Protein AF-A0A956M0F0-F1 (afdb_monomer)

Organism: Eiseniibacteriota bacterium (NCBI:txid2212470)

Secondary structure (DSSP, 8-state):
-BS-SSS-SHHHHHTSS-BTTSEEETTEEHHHHHHHHHHHHHHHHHHHHHHHHHHT-TTSS-TT---TT-----S--HHHHHHHHHHHHHHHHHH-TT--GGGGGGHHHHHHHHHH--STTHHHHHHHHHHHHHHHHHHHHHH-HHHHTSTTTT-S-EEEEEETTTTEEEEHHHHHHHHHHHHHHHHHHHHHHHHHHSTT-HHHHHHT---------

Mean predicted aligned error: 7.15 Å

Sequence (217 aa):
AHTSSNAHNIWWVVGGWQNSEVPMLGPLTATQISMVLFAVFYLALLGKIFLLWRGDRPGNATALSQVPGSVGSGGLREPQALAMVLLVAMTFFMVATHMHENHMFAALPLALPLVLVRGPLGRRGIVIYAAVSLAVLFNIVSHDPRLTLHAPFTWGGETGTDNLHLHRPMLVGERWAIRFSTVWNLAVLGGLLIWSFLPNGLLDRLGQVEDRPAAAQ

Foldseek 3Di:
DFQAPQLQAPSVVVPNGDRQCDDDDVNDGLQNVLVVQLVVLLVVLVVLQVVQLVCLPPVNPDPPPPPDPPPSPSHQDPLLVLLSVLLSQLSNQRRHRPDHLVSLVVNLVSLVVLDVQPDDCDVVSVVLNVLSVVLSVLSVCLPPPVNCVDPPQQPADFDPDADPVVRGGGGPSSSVSSVVSNVSSCCSSVVQSVQSPDDVRPRVRVVVRDPPPPPDD

Structure (mmCIF, N/CA/C/O backbone):
data_AF-A0A956M0F0-F1
#
_entry.id   AF-A0A956M0F0-F1
#
loop_
_atom_site.group_PDB
_atom_site.id
_atom_site.type_symbol
_atom_site.label_atom_id
_atom_site.label_alt_id
_atom_site.label_comp_id
_atom_site.label_asym_id
_atom_site.label_entity_id
_atom_site.label_seq_id
_atom_site.pdbx_PDB_ins_code
_atom_site.Cartn_x
_atom_site.Cartn_y
_atom_site.Cartn_z
_atom_site.occupancy
_atom_site.B_iso_or_equiv
_atom_site.auth_seq_id
_atom_site.auth_comp_id
_atom_site.auth_asym_id
_atom_site.auth_atom_id
_atom_site.pdbx_PDB_model_num
ATOM 1 N N . ALA A 1 1 ? -0.130 -11.978 -18.774 1.00 70.88 1 ALA A N 1
ATOM 2 C CA . ALA A 1 1 ? -0.279 -10.805 -17.881 1.00 70.88 1 ALA A CA 1
ATOM 3 C C . ALA A 1 1 ? 1.030 -10.583 -17.112 1.00 70.88 1 ALA A C 1
ATOM 5 O O . ALA A 1 1 ? 1.843 -11.497 -17.103 1.00 70.88 1 ALA A O 1
ATOM 6 N N . HIS A 1 2 ? 1.296 -9.406 -16.524 1.00 81.00 2 HIS A N 1
ATOM 7 C CA . HIS A 1 2 ? 2.575 -9.151 -15.829 1.00 81.00 2 HIS A CA 1
ATOM 8 C C . HIS A 1 2 ? 2.504 -9.422 -14.317 1.00 81.00 2 HIS A C 1
ATOM 10 O O . HIS A 1 2 ? 1.446 -9.276 -13.705 1.00 81.00 2 HIS A O 1
ATOM 16 N N . THR A 1 3 ? 3.641 -9.781 -13.716 1.00 79.75 3 THR A N 1
ATOM 17 C CA . THR A 1 3 ? 3.854 -9.979 -12.270 1.00 79.75 3 THR A CA 1
ATOM 18 C C . THR A 1 3 ? 3.548 -8.725 -11.456 1.00 79.75 3 THR A C 1
ATOM 20 O O . THR A 1 3 ? 3.083 -8.830 -10.329 1.00 79.75 3 THR A O 1
ATOM 23 N N . SER A 1 4 ? 3.765 -7.535 -12.016 1.00 83.44 4 SER A N 1
ATOM 24 C CA . SER A 1 4 ? 3.406 -6.262 -11.390 1.00 83.44 4 SER A CA 1
ATOM 25 C C . SER A 1 4 ? 2.776 -5.338 -12.419 1.00 83.44 4 SER A C 1
ATOM 27 O O . SER A 1 4 ? 3.486 -4.721 -13.192 1.00 83.44 4 SER A O 1
ATOM 29 N N . SER A 1 5 ? 1.452 -5.216 -12.471 1.00 79.12 5 SER A N 1
ATOM 30 C CA . SER A 1 5 ? 0.832 -4.357 -13.500 1.00 79.12 5 SER A CA 1
ATOM 31 C C . SER A 1 5 ? 1.069 -2.855 -13.270 1.00 79.12 5 SER A C 1
ATOM 33 O O . SER A 1 5 ? 0.963 -2.085 -14.214 1.00 79.12 5 SER A O 1
ATOM 35 N N . ASN A 1 6 ? 1.454 -2.451 -12.053 1.00 81.75 6 ASN A N 1
ATOM 36 C CA . ASN A 1 6 ? 1.690 -1.056 -11.670 1.00 81.75 6 ASN A CA 1
ATOM 37 C C . ASN A 1 6 ? 3.113 -0.769 -11.162 1.00 81.75 6 ASN A C 1
ATOM 39 O O . ASN A 1 6 ? 3.375 0.341 -10.729 1.00 81.75 6 ASN A O 1
ATOM 43 N N . ALA A 1 7 ? 4.025 -1.739 -11.121 1.00 85.38 7 ALA A N 1
ATOM 44 C CA . ALA A 1 7 ? 5.387 -1.555 -10.607 1.00 85.38 7 ALA A CA 1
ATOM 45 C C . ALA A 1 7 ? 5.515 -0.997 -9.159 1.00 85.38 7 ALA A C 1
ATOM 47 O O . ALA A 1 7 ? 6.612 -0.639 -8.746 1.00 85.38 7 ALA A O 1
ATOM 48 N N . HIS A 1 8 ? 4.440 -0.947 -8.361 1.00 89.94 8 HIS A N 1
ATOM 49 C CA . HIS A 1 8 ? 4.418 -0.356 -7.007 1.00 89.94 8 HIS A CA 1
ATOM 50 C C . HIS A 1 8 ? 4.061 -1.363 -5.908 1.00 89.94 8 HIS A C 1
ATOM 52 O O . HIS A 1 8 ? 3.618 -0.993 -4.821 1.00 89.94 8 HIS A O 1
ATOM 58 N N . ASN A 1 9 ? 4.260 -2.648 -6.184 1.00 92.12 9 ASN A N 1
ATOM 59 C CA . ASN A 1 9 ? 3.955 -3.754 -5.285 1.00 92.12 9 ASN A CA 1
ATOM 60 C C . ASN A 1 9 ? 5.194 -4.640 -5.060 1.00 92.12 9 ASN A C 1
ATOM 62 O O . ASN A 1 9 ? 6.262 -4.405 -5.634 1.00 92.12 9 ASN A O 1
ATOM 66 N N . ILE A 1 10 ? 5.070 -5.678 -4.229 1.00 92.56 10 ILE A N 1
ATOM 67 C CA . ILE A 1 10 ? 6.210 -6.548 -3.894 1.00 92.56 10 ILE A CA 1
ATOM 68 C C . ILE A 1 10 ? 6.845 -7.207 -5.130 1.00 92.56 10 ILE A C 1
ATOM 70 O O . ILE A 1 10 ? 8.057 -7.406 -5.178 1.00 92.56 10 ILE A O 1
ATOM 74 N N . TRP A 1 11 ? 6.054 -7.484 -6.167 1.00 91.56 11 TRP A N 1
ATOM 75 C CA . TRP A 1 11 ? 6.522 -8.157 -7.378 1.00 91.56 11 TRP A CA 1
ATOM 76 C C . TRP A 1 11 ? 7.480 -7.315 -8.199 1.00 91.56 11 TRP A C 1
ATOM 78 O O . TRP A 1 11 ? 8.374 -7.869 -8.835 1.00 91.56 11 TRP A O 1
ATOM 88 N N . TRP A 1 12 ? 7.359 -5.990 -8.138 1.00 89.50 12 TRP A N 1
ATOM 89 C CA . TRP A 1 12 ? 8.340 -5.112 -8.766 1.00 89.50 12 TRP A CA 1
ATOM 90 C C . TRP A 1 12 ? 9.731 -5.274 -8.149 1.00 89.50 12 TRP A C 1
ATOM 92 O O . TRP A 1 12 ? 10.732 -5.291 -8.863 1.00 89.50 12 TRP A O 1
ATOM 102 N N . VAL A 1 13 ? 9.791 -5.448 -6.825 1.00 87.06 13 VAL A N 1
ATOM 103 C CA . VAL A 1 13 ? 11.049 -5.653 -6.092 1.00 87.06 13 VAL A CA 1
ATOM 104 C C . VAL A 1 13 ? 11.653 -7.017 -6.413 1.00 87.06 13 VAL A C 1
ATOM 106 O O . VAL A 1 13 ? 12.868 -7.127 -6.552 1.00 87.06 13 VAL A O 1
ATOM 109 N N . VAL A 1 14 ? 10.811 -8.047 -6.526 1.00 86.88 14 VAL A N 1
ATOM 110 C CA . VAL A 1 14 ? 11.260 -9.438 -6.676 1.00 86.88 14 VAL A CA 1
ATOM 111 C C . VAL A 1 14 ? 11.612 -9.789 -8.123 1.00 86.88 14 VAL A C 1
ATOM 113 O O . VAL A 1 14 ? 12.630 -10.433 -8.355 1.00 86.88 14 VAL A O 1
ATOM 116 N N . GLY A 1 15 ? 10.789 -9.382 -9.092 1.00 77.38 15 GLY A N 1
ATOM 117 C CA . GLY A 1 15 ? 10.902 -9.850 -10.478 1.00 77.38 15 GLY A CA 1
ATOM 118 C C . GLY A 1 15 ? 10.625 -8.803 -11.557 1.00 77.38 15 GLY A C 1
ATOM 119 O O . GLY A 1 15 ? 10.767 -9.110 -12.736 1.00 77.38 15 GLY A O 1
ATOM 120 N N . GLY A 1 16 ? 10.256 -7.569 -11.203 1.00 83.75 16 GLY A N 1
ATOM 121 C CA . GLY A 1 16 ? 9.938 -6.527 -12.183 1.00 83.75 16 GLY A CA 1
ATOM 122 C C . GLY A 1 16 ? 8.684 -6.847 -13.012 1.00 83.75 16 GLY A C 1
ATOM 123 O O . GLY A 1 16 ? 7.712 -7.393 -12.486 1.00 83.75 16 GLY A O 1
ATOM 124 N N . TRP A 1 17 ? 8.703 -6.508 -14.307 1.00 81.12 17 TRP A N 1
ATOM 125 C CA . TRP A 1 17 ? 7.643 -6.813 -15.283 1.00 81.12 17 TRP A CA 1
ATOM 126 C C . TRP A 1 17 ? 7.884 -8.132 -16.022 1.00 81.12 17 TRP A C 1
ATOM 128 O O . TRP A 1 17 ? 8.086 -8.164 -17.234 1.00 81.12 17 TRP A O 1
ATOM 138 N N . GLN A 1 18 ? 7.826 -9.247 -15.305 1.00 84.81 18 GLN A N 1
ATOM 1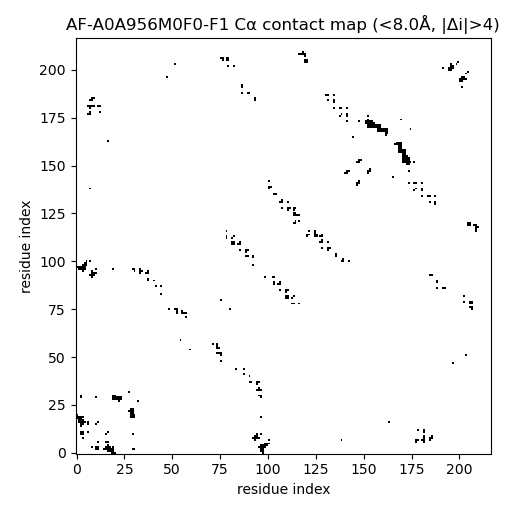39 C CA . GLN A 1 18 ? 7.841 -10.578 -15.917 1.00 84.81 18 GLN A CA 1
ATOM 140 C C . GLN A 1 18 ? 6.418 -11.065 -16.190 1.00 84.81 18 GLN A C 1
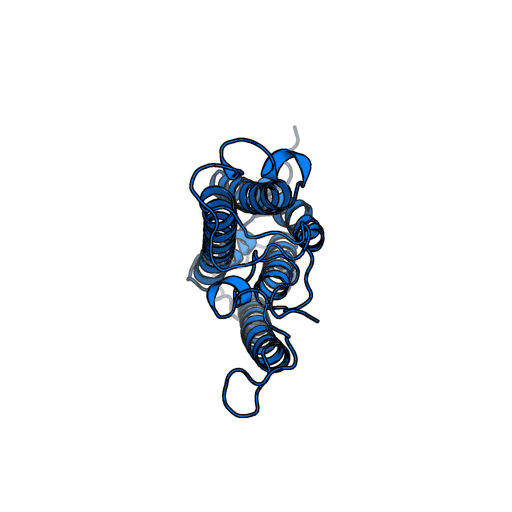ATOM 142 O O . GLN A 1 18 ? 5.456 -10.497 -15.679 1.00 84.81 18 GLN A O 1
ATOM 147 N N . ASN A 1 19 ? 6.256 -12.100 -17.014 1.00 84.19 19 ASN A N 1
ATOM 148 C CA . ASN A 1 19 ? 4.951 -12.736 -17.175 1.00 84.19 19 ASN A CA 1
ATOM 149 C C . ASN A 1 19 ? 4.572 -13.453 -15.863 1.00 84.19 19 ASN A C 1
ATOM 151 O O . ASN A 1 19 ? 5.347 -14.256 -15.350 1.00 84.19 19 ASN A O 1
ATOM 155 N N . SER A 1 20 ? 3.388 -13.160 -15.322 1.00 85.88 20 SER A N 1
ATOM 156 C CA . SER A 1 20 ? 2.895 -13.704 -14.048 1.00 85.88 20 SER A CA 1
ATOM 157 C C . SER A 1 20 ? 2.671 -15.214 -14.059 1.00 85.88 20 SER A C 1
ATOM 159 O O . SER A 1 20 ? 2.627 -15.822 -12.992 1.00 85.88 20 SER A O 1
ATOM 161 N N . GLU A 1 21 ? 2.521 -15.808 -15.243 1.00 86.25 21 GLU A N 1
ATOM 162 C CA . GLU A 1 21 ? 2.296 -17.244 -15.439 1.00 86.25 21 GLU A CA 1
ATOM 163 C C . GLU A 1 21 ? 3.598 -18.049 -15.491 1.00 86.25 21 GLU A C 1
ATOM 165 O O . GLU A 1 21 ? 3.570 -19.278 -15.453 1.00 86.25 21 GLU A O 1
ATOM 170 N N . VAL A 1 22 ? 4.749 -17.375 -15.564 1.00 88.38 22 VAL A N 1
ATOM 171 C CA . VAL A 1 22 ? 6.041 -18.058 -15.554 1.00 88.38 22 VAL A CA 1
ATOM 172 C C . VAL A 1 22 ? 6.320 -18.560 -14.133 1.00 88.38 22 VAL A C 1
ATOM 174 O O . VAL A 1 22 ? 6.163 -17.798 -13.170 1.00 88.38 22 VAL A O 1
ATOM 177 N N . PRO A 1 23 ? 6.724 -19.833 -13.968 1.00 90.81 23 PRO A N 1
ATOM 178 C CA . PRO A 1 23 ? 7.107 -20.350 -12.665 1.00 90.81 23 PRO A CA 1
ATOM 179 C C . PRO A 1 23 ? 8.271 -19.547 -12.077 1.00 90.81 23 PRO A C 1
ATOM 181 O O . PRO A 1 23 ? 9.292 -19.340 -12.730 1.00 90.81 23 PRO A O 1
ATOM 184 N N . MET A 1 24 ? 8.103 -19.093 -10.836 1.00 89.19 24 MET A N 1
ATOM 185 C CA . MET A 1 24 ? 9.071 -18.250 -10.132 1.00 89.19 24 MET A CA 1
ATOM 186 C C . MET A 1 24 ? 9.811 -19.030 -9.040 1.00 89.19 24 MET A C 1
ATOM 188 O O . MET A 1 24 ? 10.999 -18.808 -8.818 1.00 89.19 24 MET A O 1
ATOM 192 N N . LEU A 1 25 ? 9.120 -19.956 -8.364 1.00 89.44 25 LEU A N 1
ATOM 193 C CA . LEU A 1 25 ? 9.696 -20.820 -7.332 1.00 89.44 25 LEU A CA 1
ATOM 194 C C . LEU A 1 25 ? 9.238 -22.267 -7.539 1.00 89.44 25 LEU A C 1
ATOM 196 O O . LEU A 1 25 ? 8.133 -22.651 -7.153 1.00 89.44 25 LEU A O 1
ATOM 200 N N . GLY A 1 26 ? 10.093 -23.079 -8.163 1.00 91.31 26 GLY A N 1
ATOM 201 C CA . GLY A 1 26 ? 9.716 -24.432 -8.572 1.00 91.31 26 GLY A CA 1
A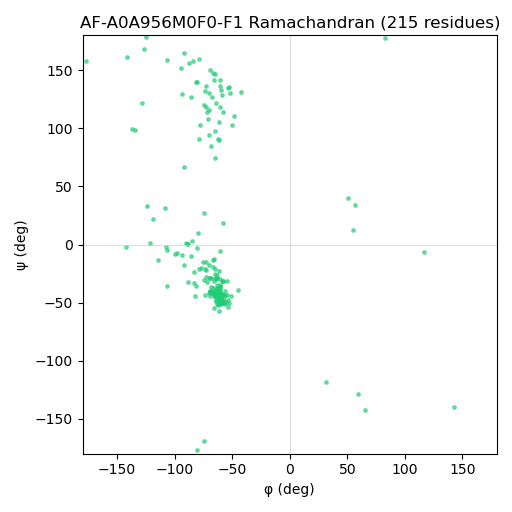TOM 202 C C . GLY A 1 26 ? 8.526 -24.385 -9.542 1.00 91.31 26 GLY A C 1
ATOM 203 O O . GLY A 1 26 ? 8.590 -23.625 -10.504 1.00 91.31 26 GLY A O 1
ATOM 204 N N . PRO A 1 27 ? 7.436 -25.142 -9.312 1.00 94.25 27 PRO A N 1
ATOM 205 C CA . PRO A 1 27 ? 6.240 -25.089 -10.156 1.00 94.25 27 PRO A CA 1
ATOM 206 C C . PRO A 1 27 ? 5.313 -23.902 -9.839 1.00 94.25 27 PRO A C 1
ATOM 208 O O . PRO A 1 27 ? 4.282 -23.754 -10.490 1.00 94.25 27 PRO A O 1
ATOM 211 N N . LEU A 1 28 ? 5.624 -23.088 -8.821 1.00 94.50 28 LEU A N 1
ATOM 212 C CA . LEU A 1 28 ? 4.739 -22.020 -8.366 1.00 94.50 28 LEU A CA 1
ATOM 213 C C . LEU A 1 28 ? 4.946 -20.737 -9.169 1.00 94.50 28 LEU A C 1
ATOM 215 O O . LEU A 1 28 ? 6.053 -20.200 -9.251 1.00 94.50 28 LEU A O 1
ATOM 219 N N . THR A 1 29 ? 3.848 -20.223 -9.709 1.00 94.31 29 THR A N 1
ATOM 220 C CA . THR A 1 29 ? 3.758 -18.922 -10.386 1.00 94.31 29 THR A CA 1
ATOM 221 C C . THR A 1 29 ? 3.671 -17.773 -9.380 1.00 94.31 29 THR A C 1
ATOM 223 O O . THR A 1 29 ? 3.260 -17.968 -8.231 1.00 94.31 29 THR A O 1
ATOM 226 N N . ALA A 1 30 ? 3.995 -16.549 -9.808 1.00 91.69 30 ALA A N 1
ATOM 227 C CA . ALA A 1 30 ? 3.860 -15.363 -8.958 1.00 91.69 30 ALA A CA 1
ATOM 228 C C . ALA A 1 30 ? 2.423 -15.195 -8.439 1.00 91.69 30 ALA A C 1
ATOM 230 O O . ALA A 1 30 ? 2.222 -14.929 -7.259 1.00 91.69 30 ALA A O 1
ATOM 231 N N . THR A 1 31 ? 1.419 -15.454 -9.281 1.00 92.00 31 THR A N 1
ATOM 232 C CA . THR A 1 31 ? 0.002 -15.378 -8.903 1.00 92.00 31 THR A CA 1
ATOM 233 C C . THR A 1 31 ? -0.371 -16.387 -7.810 1.00 92.00 31 THR A C 1
ATOM 235 O O . THR A 1 31 ? -1.110 -16.052 -6.885 1.00 92.00 31 THR A O 1
ATOM 238 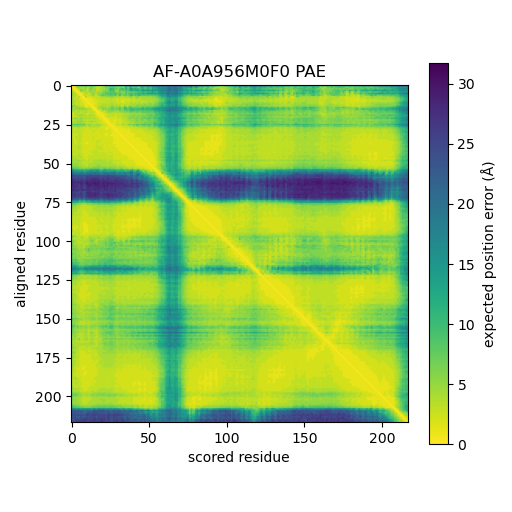N N . GLN A 1 32 ? 0.152 -17.616 -7.859 1.00 94.88 32 GLN A N 1
ATOM 239 C CA . GLN A 1 32 ? -0.064 -18.602 -6.789 1.00 94.88 32 GLN A CA 1
ATOM 240 C C . GLN A 1 32 ? 0.604 -18.164 -5.483 1.00 94.88 32 GLN A C 1
ATOM 242 O O . GLN A 1 32 ? -0.011 -18.249 -4.419 1.00 94.88 32 GLN A O 1
ATOM 247 N N . ILE A 1 33 ? 1.828 -17.635 -5.558 1.00 95.00 33 ILE A N 1
ATOM 248 C CA . ILE A 1 33 ? 2.532 -17.115 -4.381 1.00 95.00 33 ILE A CA 1
ATOM 249 C C . ILE A 1 33 ? 1.768 -15.912 -3.797 1.00 95.00 33 ILE A C 1
ATOM 251 O O . ILE A 1 33 ? 1.578 -15.854 -2.583 1.00 95.00 33 ILE A O 1
ATOM 255 N N . SER A 1 34 ? 1.244 -15.003 -4.629 1.00 94.44 34 SER A N 1
ATOM 256 C CA . SER A 1 34 ? 0.357 -13.905 -4.212 1.00 94.44 34 SER A CA 1
ATOM 257 C C . SER A 1 34 ? -0.842 -14.389 -3.421 1.00 94.44 34 SER A C 1
ATOM 259 O O . SER A 1 34 ? -1.144 -13.823 -2.374 1.00 94.44 34 SER A O 1
ATOM 261 N N . MET A 1 35 ? -1.532 -15.422 -3.916 1.00 95.44 35 MET A N 1
ATOM 262 C CA . MET A 1 35 ? -2.713 -15.973 -3.254 1.00 95.44 35 MET A CA 1
ATOM 263 C C . MET A 1 35 ? -2.366 -16.524 -1.871 1.00 95.44 35 MET A C 1
ATOM 265 O O . MET A 1 35 ? -3.073 -16.237 -0.908 1.00 95.44 35 MET A O 1
ATOM 269 N N . VAL A 1 36 ? -1.255 -17.259 -1.755 1.00 96.75 36 VAL A N 1
ATOM 270 C CA . VAL A 1 36 ? -0.783 -17.789 -0.468 1.00 96.75 36 VAL A CA 1
ATOM 271 C C . VAL A 1 36 ? -0.402 -16.653 0.483 1.00 96.75 36 VAL A C 1
ATOM 273 O O . VAL A 1 36 ? -0.859 -16.641 1.624 1.00 96.75 36 VAL A O 1
ATOM 276 N N . LEU A 1 37 ? 0.382 -15.671 0.024 1.00 96.25 37 LEU A N 1
ATOM 277 C CA . LEU A 1 37 ? 0.771 -14.516 0.839 1.00 96.25 37 LEU A CA 1
ATOM 278 C C . LEU A 1 37 ? -0.455 -13.737 1.321 1.00 96.25 37 LEU A C 1
ATOM 280 O O . LEU A 1 37 ? -0.571 -13.446 2.511 1.00 96.25 37 LEU A O 1
ATOM 284 N N . PHE A 1 38 ? -1.391 -13.441 0.419 1.00 97.25 38 PHE A N 1
ATOM 285 C CA . PHE A 1 38 ? -2.628 -12.756 0.769 1.00 97.25 38 PHE A CA 1
ATOM 286 C C . PHE A 1 38 ? -3.440 -13.553 1.790 1.00 97.25 38 PHE A C 1
ATOM 288 O O . PHE A 1 38 ? -3.861 -12.982 2.792 1.00 97.25 38 PHE A O 1
ATOM 295 N N . ALA A 1 39 ? -3.608 -14.863 1.587 1.00 97.75 39 ALA A N 1
ATOM 296 C CA . ALA A 1 39 ? -4.327 -15.726 2.518 1.00 97.75 39 ALA A CA 1
ATOM 297 C C . ALA A 1 39 ? -3.699 -15.703 3.919 1.00 97.75 39 ALA A C 1
ATOM 299 O O . ALA A 1 39 ? -4.422 -15.580 4.904 1.00 97.75 39 ALA A O 1
ATOM 300 N N . VAL A 1 40 ? -2.366 -15.745 4.023 1.00 97.94 40 VAL A N 1
ATOM 301 C CA . VAL A 1 40 ? -1.656 -15.660 5.310 1.00 97.94 40 VAL A CA 1
ATOM 302 C C . VAL A 1 40 ? -1.943 -14.334 6.020 1.00 97.94 40 VAL A C 1
ATOM 304 O O . VAL A 1 40 ? -2.356 -14.344 7.182 1.00 97.94 40 VAL A O 1
ATOM 307 N N . PHE A 1 41 ? -1.779 -13.195 5.340 1.00 97.56 41 PHE A N 1
ATOM 308 C CA . PHE A 1 41 ? -2.065 -11.884 5.937 1.00 97.56 41 PHE A CA 1
ATOM 309 C C . PHE A 1 41 ? -3.544 -11.725 6.300 1.00 97.56 41 PHE A C 1
ATOM 311 O O . PHE A 1 41 ? -3.868 -11.241 7.384 1.00 97.56 41 PHE A O 1
ATOM 318 N N . TYR A 1 42 ? -4.442 -12.164 5.420 1.00 97.12 42 TYR A N 1
ATOM 319 C CA . TYR A 1 42 ? -5.881 -12.090 5.630 1.00 97.12 42 TYR A CA 1
ATOM 320 C C . TYR A 1 42 ? -6.315 -12.915 6.848 1.00 97.12 42 TYR A C 1
ATOM 322 O O . TYR A 1 42 ? -7.004 -12.399 7.728 1.00 97.12 42 TYR A O 1
ATOM 330 N N . LEU A 1 43 ? -5.845 -14.162 6.963 1.00 97.81 43 LEU A N 1
ATOM 331 C CA . LEU A 1 43 ? -6.112 -15.019 8.121 1.00 97.81 43 LEU A CA 1
ATOM 332 C C . LEU A 1 43 ? -5.516 -14.449 9.412 1.00 97.81 43 LEU A C 1
ATOM 334 O O . LEU A 1 43 ? -6.161 -14.521 10.457 1.00 97.81 43 LEU A O 1
ATOM 338 N N . ALA A 1 44 ? -4.328 -13.841 9.361 1.00 97.25 44 ALA A N 1
ATOM 339 C CA . ALA A 1 44 ? -3.738 -13.179 10.522 1.00 97.25 44 ALA A CA 1
ATOM 340 C C . ALA A 1 44 ? -4.596 -11.994 11.000 1.00 97.25 44 ALA A C 1
ATOM 342 O O . ALA A 1 44 ? -4.844 -11.852 12.201 1.00 97.25 44 ALA A O 1
ATOM 343 N N . LEU A 1 45 ? -5.089 -11.164 10.072 1.00 96.19 45 LEU A N 1
ATOM 344 C CA . LEU A 1 45 ? -5.988 -10.049 10.384 1.00 96.19 45 LEU A CA 1
ATOM 345 C C . LEU A 1 45 ? -7.319 -10.552 10.962 1.00 96.19 45 LEU A C 1
ATOM 347 O O . LEU A 1 45 ? -7.759 -10.047 11.996 1.00 96.19 45 LEU A O 1
ATOM 351 N N . LEU A 1 46 ? -7.917 -11.593 10.373 1.00 95.06 46 LEU A N 1
ATOM 352 C CA . LEU A 1 46 ? -9.112 -12.245 10.922 1.00 95.06 46 LEU A CA 1
ATOM 353 C C . LEU A 1 46 ? -8.868 -12.806 12.330 1.00 95.06 46 LEU A C 1
ATOM 355 O O . LEU A 1 46 ? -9.694 -12.618 13.222 1.00 95.06 46 LEU A O 1
ATOM 359 N N . GLY A 1 47 ? -7.718 -13.442 12.558 1.00 94.88 47 GLY A N 1
ATOM 360 C CA . GLY A 1 47 ? -7.316 -13.937 13.872 1.00 94.88 47 GLY A CA 1
ATOM 361 C C . GLY A 1 47 ? -7.210 -12.814 14.906 1.00 94.88 47 GLY A C 1
ATOM 362 O O . GLY A 1 47 ? -7.746 -12.940 16.007 1.00 94.88 47 GLY A O 1
ATOM 363 N N . LYS A 1 48 ? -6.593 -11.678 14.551 1.00 93.56 48 LYS A N 1
ATOM 364 C CA . LYS A 1 48 ? -6.510 -10.503 15.436 1.00 93.56 48 LYS A CA 1
ATOM 365 C C . LYS A 1 48 ? -7.895 -9.939 15.763 1.00 93.56 48 LYS A C 1
ATOM 367 O O . LYS A 1 48 ? -8.146 -9.640 16.927 1.00 93.56 48 LYS A O 1
ATOM 372 N N . ILE A 1 49 ? -8.801 -9.850 14.786 1.00 90.56 49 ILE A N 1
ATOM 373 C CA . ILE A 1 49 ? -10.206 -9.459 15.017 1.00 90.56 49 ILE A CA 1
ATOM 374 C C . ILE A 1 49 ? -10.870 -10.405 16.005 1.00 90.56 49 ILE A C 1
ATOM 376 O O . ILE A 1 49 ? -11.491 -9.961 16.967 1.00 90.56 49 ILE A O 1
ATOM 380 N N . PHE A 1 50 ? -10.731 -11.708 15.776 1.00 90.44 50 PHE A N 1
ATOM 381 C CA . PHE A 1 50 ? -11.343 -12.719 16.621 1.00 90.44 50 PHE A CA 1
ATOM 382 C C . PHE A 1 50 ? -10.849 -12.622 18.071 1.00 90.44 50 PHE A C 1
ATOM 384 O O . PHE A 1 50 ? -11.646 -12.738 19.004 1.00 90.44 50 PHE A O 1
ATOM 391 N N . LEU A 1 51 ? -9.554 -12.355 18.272 1.00 89.81 51 LEU A N 1
ATOM 392 C CA . LEU A 1 51 ? -8.977 -12.133 19.598 1.00 89.81 51 LEU A CA 1
ATOM 393 C C . LEU A 1 51 ? -9.529 -10.870 20.271 1.00 89.81 51 LEU A C 1
ATOM 395 O O . LEU A 1 51 ? -9.888 -10.936 21.446 1.00 89.81 51 LEU A O 1
ATOM 399 N N . LEU A 1 52 ? -9.641 -9.756 19.540 1.00 87.31 52 LEU A N 1
ATOM 400 C CA . LEU A 1 52 ? -10.234 -8.514 20.054 1.00 87.31 52 LEU A CA 1
ATOM 401 C C . LEU A 1 52 ? -11.696 -8.725 20.459 1.00 87.31 52 LEU A C 1
ATOM 403 O O . LEU A 1 52 ? -12.083 -8.423 21.584 1.00 87.31 52 LEU A O 1
ATOM 407 N N . TRP A 1 53 ? -12.475 -9.354 19.582 1.00 84.19 53 TRP A N 1
ATOM 408 C CA . TRP A 1 53 ? -13.876 -9.672 19.834 1.00 84.19 53 TRP A CA 1
ATOM 409 C C . TRP A 1 53 ? -14.072 -10.598 21.044 1.00 84.19 53 TRP A C 1
ATOM 411 O O . TRP A 1 53 ? -15.017 -10.436 21.815 1.00 84.19 53 TRP A O 1
ATOM 421 N N . ARG A 1 54 ? -13.180 -11.576 21.245 1.00 84.00 54 ARG A N 1
ATOM 422 C CA . ARG A 1 54 ? -13.233 -12.467 22.413 1.00 84.00 54 ARG A CA 1
ATOM 423 C C . ARG A 1 54 ? -12.826 -11.753 23.708 1.00 84.00 54 ARG A C 1
ATOM 425 O O . ARG A 1 54 ? -13.339 -12.119 24.767 1.00 84.00 54 ARG A O 1
ATOM 432 N N . GLY A 1 55 ? -11.913 -10.784 23.626 1.00 76.31 55 GLY A N 1
ATOM 433 C CA . GLY A 1 55 ? -11.459 -9.966 24.754 1.00 76.31 55 GLY A CA 1
ATOM 434 C C . GLY A 1 55 ? -12.560 -9.074 25.327 1.00 76.31 55 GLY A C 1
ATOM 435 O O . GLY A 1 55 ? -12.699 -9.006 26.543 1.00 76.31 55 GLY A O 1
ATOM 436 N N . ASP A 1 56 ? -13.404 -8.506 24.464 1.00 68.00 56 ASP A N 1
ATOM 437 C CA . ASP A 1 56 ? -14.519 -7.619 24.840 1.00 68.00 56 ASP A CA 1
ATOM 438 C C . ASP A 1 56 ? -15.776 -8.355 25.347 1.00 68.00 56 ASP A C 1
ATOM 440 O O . ASP A 1 56 ? -16.838 -7.755 25.531 1.00 68.00 56 ASP A O 1
ATOM 444 N N . ARG A 1 57 ? -15.705 -9.671 25.601 1.00 59.78 57 ARG A N 1
ATOM 445 C CA . ARG A 1 57 ? -16.856 -10.401 26.145 1.00 59.78 57 ARG A CA 1
ATOM 446 C C . ARG A 1 57 ? -17.117 -10.001 27.606 1.00 59.78 57 ARG A C 1
ATOM 448 O O . ARG A 1 57 ? -16.214 -10.150 28.432 1.00 59.78 57 ARG A O 1
ATOM 455 N N . PRO A 1 58 ? -18.366 -9.651 27.972 1.00 54.31 58 PRO A N 1
ATOM 456 C CA . PRO A 1 58 ? -18.730 -9.189 29.318 1.00 54.31 58 PRO A CA 1
ATOM 457 C C . PRO A 1 58 ? -18.475 -10.187 30.468 1.00 54.31 58 PRO A C 1
ATOM 459 O O . PRO A 1 58 ? -18.629 -9.819 31.626 1.00 54.31 58 PRO A O 1
ATOM 462 N N . GLY A 1 59 ? -18.055 -11.428 30.184 1.00 53.97 59 GLY A N 1
ATOM 463 C CA . GLY A 1 59 ? -17.667 -12.428 31.190 1.00 53.97 59 GLY A CA 1
ATOM 464 C C . GLY A 1 59 ? -16.170 -12.484 31.542 1.00 53.97 59 GLY A C 1
ATOM 465 O O . GLY A 1 59 ? -15.816 -13.181 32.486 1.00 53.97 59 GLY A O 1
ATOM 466 N N . ASN A 1 60 ? -15.295 -11.782 30.808 1.00 51.88 60 ASN A N 1
ATOM 467 C CA . ASN A 1 60 ? -13.846 -11.730 31.082 1.00 51.88 60 ASN A CA 1
ATOM 468 C C . ASN A 1 60 ? -13.415 -10.461 31.836 1.00 51.88 60 ASN A C 1
ATOM 470 O O . ASN A 1 60 ? -12.266 -10.359 32.264 1.00 51.88 60 ASN A O 1
ATOM 474 N N . ALA A 1 61 ? -14.326 -9.501 32.013 1.00 50.56 61 ALA A N 1
ATOM 475 C CA . ALA A 1 61 ? -14.114 -8.385 32.916 1.00 50.56 61 ALA A CA 1
ATOM 476 C C . ALA A 1 61 ? -14.179 -8.919 34.351 1.00 50.56 61 ALA A C 1
ATOM 478 O O . ALA A 1 61 ? -15.244 -9.280 34.852 1.00 50.56 61 ALA A O 1
ATOM 479 N N . THR A 1 62 ? -13.029 -8.986 35.020 1.00 47.50 62 THR A N 1
ATOM 480 C CA . THR A 1 62 ? -12.964 -9.061 36.484 1.00 47.50 62 THR A CA 1
ATOM 481 C C . THR A 1 62 ? -13.987 -8.094 37.078 1.00 47.50 62 THR A C 1
ATOM 483 O O . THR A 1 62 ? -14.040 -6.940 36.655 1.00 47.50 62 THR A O 1
ATOM 486 N N . ALA A 1 63 ? -14.786 -8.569 38.036 1.00 47.81 63 ALA A N 1
ATOM 487 C CA . ALA A 1 63 ? -16.010 -7.976 38.594 1.00 47.81 63 ALA A CA 1
ATOM 488 C C . ALA A 1 63 ? -15.905 -6.561 39.228 1.00 47.81 63 ALA A C 1
ATOM 490 O O . ALA A 1 63 ? -16.778 -6.160 39.990 1.00 47.81 63 ALA A O 1
ATOM 491 N N . LEU A 1 64 ? -14.859 -5.790 38.930 1.00 47.81 64 LEU A N 1
ATOM 492 C CA . LEU A 1 64 ? -14.544 -4.480 39.505 1.00 47.81 64 LEU A CA 1
ATOM 493 C C . LEU A 1 64 ? -14.772 -3.287 38.557 1.00 47.81 64 LEU A C 1
ATOM 495 O O . LEU A 1 64 ? -14.589 -2.154 38.986 1.00 47.81 64 LEU A O 1
ATOM 499 N N . SER A 1 65 ? -15.189 -3.497 37.301 1.00 46.47 65 SER A N 1
ATOM 500 C CA . SER A 1 65 ? -15.412 -2.405 36.332 1.00 46.47 65 SER A CA 1
ATOM 501 C C . SER A 1 65 ? -16.820 -2.373 35.721 1.00 46.47 65 SER A C 1
ATOM 503 O O . SER A 1 65 ? -16.982 -2.009 34.555 1.00 46.47 65 SER A O 1
ATOM 505 N N . GLN A 1 66 ? -17.854 -2.763 36.472 1.00 45.44 66 GLN A N 1
ATOM 506 C CA . GLN A 1 66 ? -19.232 -2.520 36.041 1.00 45.44 66 GLN A CA 1
ATOM 507 C C . GLN A 1 66 ? -19.605 -1.063 36.327 1.00 45.44 66 GLN A C 1
ATOM 509 O O . GLN A 1 66 ? -20.090 -0.731 37.404 1.00 45.44 66 GLN A O 1
ATOM 514 N N . VAL A 1 67 ? -19.373 -0.190 35.347 1.00 53.09 67 VAL A N 1
ATOM 515 C CA . VAL A 1 67 ? -20.083 1.090 35.272 1.00 53.09 67 VAL A CA 1
ATOM 516 C C . VAL A 1 67 ? -21.518 0.775 34.830 1.00 53.09 67 VAL A C 1
ATOM 518 O O . VAL A 1 67 ? -21.699 0.222 33.741 1.00 53.09 67 VAL A O 1
ATOM 521 N N . PRO A 1 68 ? -22.547 1.075 35.640 1.00 37.97 68 PRO A N 1
ATOM 522 C CA . PRO A 1 68 ? -23.933 0.838 35.253 1.00 37.97 68 PRO A CA 1
ATOM 523 C C . PRO A 1 68 ? -24.289 1.707 34.040 1.00 37.97 68 PRO A C 1
ATOM 525 O O . PRO A 1 68 ? -24.173 2.928 34.102 1.00 37.97 68 PRO A O 1
ATOM 528 N N . GLY A 1 69 ? -24.719 1.080 32.940 1.00 45.97 69 GLY A N 1
ATOM 529 C CA . GLY A 1 69 ? -25.230 1.774 31.750 1.00 45.97 69 GLY A CA 1
ATOM 530 C C . GLY A 1 69 ? -24.431 1.586 30.459 1.00 45.97 69 GLY A C 1
ATOM 531 O O . GLY A 1 69 ? -24.921 1.992 29.407 1.00 45.97 69 GLY A O 1
ATOM 532 N N . SER A 1 70 ? -23.258 0.937 30.476 1.00 46.47 70 SER A N 1
ATOM 533 C CA . SER A 1 70 ? -22.609 0.548 29.218 1.00 46.47 70 SER A CA 1
ATOM 534 C C . SER A 1 70 ? -23.295 -0.698 28.655 1.00 46.47 70 SER A C 1
ATOM 536 O O . SER A 1 70 ? -23.120 -1.825 29.120 1.00 46.47 70 SER A O 1
ATOM 538 N N . VAL A 1 71 ? -24.140 -0.496 27.646 1.00 47.72 71 VAL A N 1
ATOM 539 C CA . VAL A 1 71 ? -24.600 -1.592 26.795 1.00 47.72 71 VAL A CA 1
ATOM 540 C C . VAL A 1 71 ? -23.355 -2.095 26.076 1.00 4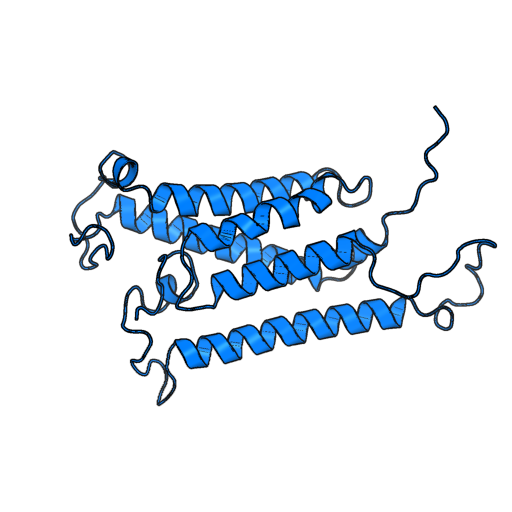7.72 71 VAL A C 1
ATOM 542 O O . VAL A 1 71 ? -22.886 -1.470 25.130 1.00 47.72 71 VAL A O 1
ATOM 545 N N . GLY A 1 72 ? -22.758 -3.169 26.594 1.00 48.62 72 GLY A N 1
ATOM 546 C CA . GLY A 1 72 ? -21.592 -3.803 25.997 1.00 48.62 72 GLY A CA 1
ATOM 547 C C . GLY A 1 72 ? -21.958 -4.333 24.618 1.00 48.62 72 GLY A C 1
ATOM 548 O O . GLY A 1 72 ? -22.430 -5.462 24.488 1.00 48.62 72 GLY A O 1
ATOM 549 N N . SER A 1 73 ? -21.767 -3.514 23.587 1.00 52.09 73 SER A N 1
ATOM 550 C CA . SER A 1 73 ? -21.805 -3.944 22.198 1.00 52.09 73 SER A CA 1
ATOM 551 C C . SER A 1 73 ? -20.588 -4.837 21.971 1.00 52.09 73 SER A C 1
ATOM 553 O O . SER A 1 73 ? -19.518 -4.387 21.583 1.00 52.09 73 SER A O 1
ATOM 555 N N . GLY A 1 74 ? -20.731 -6.125 22.295 1.00 56.75 74 GLY A N 1
ATOM 556 C CA . GLY A 1 74 ? -19.712 -7.140 22.046 1.00 56.75 74 GLY A CA 1
ATOM 557 C C . GLY A 1 74 ? -19.446 -7.247 20.546 1.00 56.75 74 GLY A C 1
ATOM 558 O O . GLY A 1 74 ? -20.111 -8.006 19.842 1.00 56.75 74 GLY A O 1
ATOM 559 N N . GLY A 1 75 ? -18.503 -6.458 20.045 1.00 71.94 75 GLY A N 1
ATOM 560 C CA . GLY A 1 75 ? -18.280 -6.251 18.622 1.00 71.94 75 GLY A CA 1
ATOM 561 C C . GLY A 1 75 ? -17.077 -5.351 18.362 1.00 71.94 75 GLY A C 1
ATOM 562 O O . GLY A 1 75 ? -16.662 -4.577 19.218 1.00 71.94 75 GLY A O 1
ATOM 563 N N . LEU A 1 76 ? -16.513 -5.460 17.158 1.00 81.88 76 LEU A N 1
ATOM 564 C CA . LEU A 1 76 ? -15.537 -4.490 16.663 1.00 81.88 76 LEU A CA 1
ATOM 565 C C . LEU A 1 76 ? -16.174 -3.102 16.623 1.00 81.88 76 LEU A C 1
ATOM 567 O O . LEU A 1 76 ? -17.254 -2.934 16.054 1.00 81.88 76 LEU A O 1
ATOM 571 N N . ARG A 1 77 ? -15.469 -2.098 17.139 1.00 84.00 77 ARG A N 1
ATOM 572 C CA . ARG A 1 77 ? -15.876 -0.703 16.949 1.00 84.00 77 ARG A CA 1
ATOM 573 C C . ARG A 1 77 ? -15.698 -0.296 15.488 1.00 84.00 77 ARG A C 1
ATOM 575 O O . ARG A 1 77 ? -14.780 -0.774 14.817 1.00 84.00 77 ARG A O 1
ATOM 582 N N . GLU A 1 78 ? -16.518 0.636 15.006 1.00 85.94 78 GLU A N 1
ATOM 583 C CA . GLU A 1 78 ? -16.471 1.104 13.610 1.00 85.94 78 GLU A CA 1
ATOM 584 C C . GLU A 1 78 ? -15.060 1.529 13.159 1.00 85.94 78 GLU A C 1
ATOM 586 O O . GLU A 1 78 ? -14.617 1.077 12.099 1.00 85.94 78 GLU A O 1
ATOM 591 N N . PRO A 1 79 ? -14.278 2.293 13.955 1.00 86.00 79 PRO A N 1
ATOM 592 C CA . PRO A 1 79 ? -12.935 2.693 13.544 1.00 86.00 79 PRO A CA 1
ATOM 593 C C . PRO A 1 79 ? -11.965 1.511 13.420 1.00 86.00 79 PRO A C 1
ATOM 595 O O . PRO A 1 79 ? -11.076 1.531 12.569 1.00 86.00 79 PRO A O 1
ATOM 598 N N . GLN A 1 80 ? -12.140 0.463 14.236 1.00 88.44 80 GLN A N 1
ATOM 599 C CA . GLN A 1 80 ? -11.358 -0.770 14.125 1.00 88.44 80 GLN A CA 1
ATOM 600 C C . GLN A 1 80 ? -11.725 -1.527 12.847 1.00 88.44 80 GLN A C 1
ATOM 602 O O . GLN A 1 80 ? -10.832 -1.971 12.131 1.00 88.44 80 GLN A O 1
ATOM 607 N N . ALA A 1 81 ? -13.019 -1.644 12.534 1.00 89.12 81 ALA A N 1
ATOM 608 C CA . ALA A 1 81 ? -13.477 -2.296 11.310 1.00 89.12 81 ALA A CA 1
ATOM 609 C C . ALA A 1 81 ? -12.932 -1.585 10.060 1.00 89.12 81 ALA A C 1
ATOM 611 O O . ALA A 1 81 ? -12.373 -2.232 9.177 1.00 89.12 81 ALA A O 1
ATOM 612 N N . LEU A 1 82 ? -13.001 -0.253 10.025 1.00 89.88 82 LEU A N 1
ATOM 613 C CA . LEU A 1 82 ? -12.476 0.561 8.924 1.00 89.88 82 LEU A CA 1
ATOM 614 C C . LEU A 1 82 ? -10.955 0.426 8.774 1.00 89.88 82 LEU A C 1
ATOM 616 O O . LEU A 1 82 ? -10.466 0.228 7.661 1.00 89.88 82 LEU A O 1
ATOM 620 N N . ALA A 1 83 ? -10.209 0.437 9.884 1.00 91.00 83 ALA A N 1
ATOM 621 C CA . ALA A 1 83 ? -8.771 0.170 9.869 1.00 91.00 83 ALA A CA 1
ATOM 622 C C . ALA A 1 83 ? -8.446 -1.230 9.325 1.00 91.00 83 ALA A C 1
ATOM 624 O O . ALA A 1 83 ? -7.469 -1.399 8.599 1.00 91.00 83 ALA A O 1
ATOM 625 N N . MET A 1 84 ? -9.272 -2.233 9.629 1.00 92.19 84 MET A N 1
ATOM 626 C CA . MET A 1 84 ? -9.083 -3.584 9.099 1.00 92.19 84 MET A CA 1
ATOM 627 C C . MET A 1 84 ? -9.368 -3.669 7.605 1.00 92.19 84 MET A C 1
ATOM 629 O O . MET A 1 84 ? -8.588 -4.283 6.880 1.00 92.19 84 MET A O 1
ATOM 633 N N . VAL A 1 85 ? -10.424 -3.015 7.121 1.00 93.00 85 VAL A N 1
ATOM 634 C CA . VAL A 1 85 ? -10.700 -2.937 5.680 1.00 93.00 85 VAL A CA 1
ATOM 635 C C . VAL A 1 85 ? -9.554 -2.226 4.955 1.00 93.00 85 VAL A C 1
ATOM 637 O O . VAL A 1 85 ? -9.104 -2.715 3.920 1.00 93.00 85 VAL A O 1
ATOM 640 N N . LEU A 1 86 ? -9.018 -1.138 5.525 1.00 93.62 86 LEU A N 1
ATOM 641 C CA . LEU A 1 86 ? -7.825 -0.460 5.011 1.00 93.62 86 LEU A CA 1
ATOM 642 C C . LEU A 1 86 ? -6.630 -1.418 4.910 1.00 93.62 86 LEU A C 1
ATOM 644 O O . LEU A 1 86 ? -6.009 -1.507 3.852 1.00 93.62 86 LEU A O 1
ATOM 648 N N . LEU A 1 87 ? -6.319 -2.150 5.985 1.00 95.44 87 LEU A N 1
ATOM 649 C CA . LEU A 1 87 ? -5.207 -3.104 6.011 1.00 95.44 87 LEU A CA 1
ATOM 650 C C . LEU A 1 87 ? -5.384 -4.204 4.963 1.00 95.44 87 LEU A C 1
ATOM 652 O O . LEU A 1 87 ? -4.450 -4.467 4.215 1.00 95.44 87 LEU A O 1
ATOM 656 N N . VAL A 1 88 ? -6.577 -4.797 4.853 1.00 95.50 88 VAL A N 1
ATOM 657 C CA . VAL A 1 88 ? -6.872 -5.827 3.844 1.00 95.50 88 VAL A CA 1
ATOM 658 C C . VAL A 1 88 ? -6.709 -5.272 2.430 1.00 95.50 88 VAL A C 1
ATOM 660 O O . VAL A 1 88 ? -6.057 -5.910 1.604 1.00 95.50 88 VAL A O 1
ATOM 663 N N . ALA A 1 89 ? -7.254 -4.085 2.151 1.00 93.94 89 ALA A N 1
ATOM 664 C CA . ALA A 1 89 ? -7.153 -3.449 0.840 1.00 93.94 89 ALA A CA 1
ATOM 665 C C . ALA A 1 89 ? -5.694 -3.145 0.469 1.00 93.94 89 ALA A C 1
ATOM 667 O O . ALA A 1 89 ? -5.258 -3.470 -0.636 1.00 93.94 89 ALA A O 1
ATOM 668 N N . MET A 1 90 ? -4.915 -2.587 1.402 1.00 94.38 90 MET A N 1
ATOM 669 C CA . MET A 1 90 ? -3.492 -2.316 1.190 1.00 94.38 90 MET A CA 1
ATOM 670 C C . MET A 1 90 ? -2.683 -3.606 1.034 1.00 94.38 90 MET A C 1
ATOM 672 O O . MET A 1 90 ? -1.851 -3.688 0.135 1.00 94.38 90 MET A O 1
ATOM 676 N N . THR A 1 91 ? -2.930 -4.638 1.846 1.00 95.94 91 THR A N 1
ATOM 677 C CA . THR A 1 91 ? -2.285 -5.948 1.677 1.00 95.94 91 THR A CA 1
ATOM 678 C C . THR A 1 91 ? -2.587 -6.515 0.299 1.00 95.94 91 THR A C 1
ATOM 680 O O . THR A 1 91 ? -1.650 -6.879 -0.405 1.00 95.94 91 THR A O 1
ATOM 683 N N . PHE A 1 92 ? -3.860 -6.555 -0.108 1.00 94.62 92 PHE A N 1
ATOM 684 C CA . PHE A 1 92 ? -4.255 -7.065 -1.419 1.00 94.62 92 PHE A CA 1
ATOM 685 C C . PHE A 1 92 ? -3.546 -6.306 -2.542 1.00 94.62 92 PHE A C 1
ATOM 687 O O . PHE A 1 92 ? -2.912 -6.926 -3.393 1.00 94.62 92 PHE A O 1
ATOM 694 N N . PHE A 1 93 ? -3.562 -4.972 -2.492 1.00 93.81 93 PHE A N 1
ATOM 695 C CA . PHE A 1 93 ? -2.863 -4.123 -3.453 1.00 93.81 93 PHE A CA 1
ATOM 696 C C . PHE A 1 93 ? -1.358 -4.440 -3.536 1.00 93.81 93 PHE A C 1
ATOM 698 O O . PHE A 1 93 ? -0.808 -4.555 -4.632 1.00 93.81 93 PHE A O 1
ATOM 705 N N . MET A 1 94 ? -0.698 -4.638 -2.390 1.00 95.19 94 MET A N 1
ATOM 706 C CA . MET A 1 94 ? 0.749 -4.864 -2.325 1.00 95.19 94 MET A CA 1
ATOM 707 C C . MET A 1 94 ? 1.196 -6.270 -2.722 1.00 95.19 94 MET A C 1
ATOM 709 O O . MET A 1 94 ? 2.372 -6.444 -3.052 1.00 95.19 94 MET A O 1
ATOM 713 N N . VAL A 1 95 ? 0.303 -7.263 -2.698 1.00 95.44 95 VAL A N 1
ATOM 714 C CA . VAL A 1 95 ? 0.651 -8.661 -3.008 1.00 95.44 95 VAL A CA 1
ATOM 715 C C . VAL A 1 95 ? -0.013 -9.200 -4.270 1.00 95.44 95 VAL A C 1
ATOM 717 O O . VAL A 1 95 ? 0.414 -10.246 -4.745 1.00 95.44 95 VAL A O 1
ATOM 720 N N . ALA A 1 96 ? -1.020 -8.544 -4.845 1.00 93.50 96 ALA A N 1
ATOM 721 C CA . ALA A 1 96 ? -1.661 -9.007 -6.075 1.00 93.50 96 ALA A CA 1
ATOM 722 C C . ALA A 1 96 ? -0.852 -8.619 -7.327 1.00 93.50 96 ALA A C 1
ATOM 724 O O . ALA A 1 96 ? -0.323 -7.513 -7.431 1.00 93.50 96 ALA A O 1
ATOM 725 N N . THR A 1 97 ? -0.773 -9.529 -8.303 1.00 90.75 97 THR A N 1
ATOM 726 C CA . THR A 1 97 ? -0.007 -9.332 -9.549 1.00 90.75 97 THR A CA 1
ATOM 727 C C . THR A 1 97 ? -0.685 -8.376 -10.540 1.00 90.75 97 THR A C 1
ATOM 729 O O . THR A 1 97 ? -0.022 -7.651 -11.286 1.00 90.75 97 THR A O 1
ATOM 732 N N . HIS A 1 98 ? -2.020 -8.330 -10.525 1.00 86.69 98 HIS A N 1
ATOM 733 C CA . HIS A 1 98 ? -2.852 -7.654 -11.534 1.00 86.69 98 HIS A CA 1
ATOM 734 C C . HIS A 1 98 ? -3.518 -6.367 -11.040 1.00 86.69 98 HIS A C 1
ATOM 736 O O . HIS A 1 98 ? -4.617 -6.028 -11.465 1.00 86.69 98 HIS A O 1
ATOM 742 N N . MET A 1 99 ? -2.866 -5.652 -10.125 1.00 87.56 99 MET A N 1
ATOM 743 C CA . MET A 1 99 ? -3.386 -4.382 -9.622 1.00 87.56 99 MET A CA 1
ATOM 744 C C . MET A 1 99 ? -2.816 -3.213 -10.413 1.00 87.56 99 MET A C 1
ATOM 746 O O . MET A 1 99 ? -1.604 -3.097 -10.572 1.00 87.56 99 MET A O 1
ATOM 750 N N . HIS A 1 100 ? -3.709 -2.337 -10.866 1.00 87.00 100 HIS A N 1
ATOM 751 C CA . HIS A 1 100 ? -3.362 -1.034 -11.434 1.00 87.00 100 HIS A CA 1
ATOM 752 C C . HIS A 1 100 ? -3.264 0.032 -10.342 1.00 87.00 100 HIS A C 1
ATOM 754 O O . HIS A 1 100 ? -3.894 -0.092 -9.289 1.00 87.00 100 HIS A O 1
ATOM 760 N N . GLU A 1 101 ? -2.516 1.092 -10.615 1.00 81.69 101 GLU A N 1
ATOM 761 C CA . GLU A 1 101 ? -2.299 2.286 -9.799 1.00 81.69 101 GLU A CA 1
ATOM 762 C C . GLU A 1 101 ? -3.600 2.850 -9.200 1.00 81.69 101 GLU A C 1
ATOM 764 O O . GLU A 1 101 ? -3.656 3.152 -8.005 1.00 81.69 101 GLU A O 1
ATOM 769 N N . ASN A 1 102 ? -4.692 2.842 -9.973 1.00 85.81 102 ASN A N 1
ATOM 770 C CA . ASN A 1 102 ? -5.987 3.387 -9.555 1.00 85.81 102 ASN A CA 1
ATOM 771 C C . ASN A 1 102 ? -6.665 2.612 -8.412 1.00 85.81 102 ASN A C 1
ATOM 773 O O . ASN A 1 102 ? -7.538 3.131 -7.720 1.00 85.81 102 ASN A O 1
ATOM 777 N N . HIS A 1 103 ? -6.280 1.366 -8.158 1.00 87.25 103 HIS A N 1
ATOM 778 C CA . HIS A 1 103 ? -6.935 0.590 -7.106 1.00 87.25 103 HIS A CA 1
ATOM 779 C C . HIS A 1 103 ? -6.540 1.055 -5.701 1.00 87.25 103 HIS A C 1
ATOM 781 O O . HIS A 1 103 ? -7.280 0.820 -4.745 1.00 87.25 103 HIS A O 1
ATOM 787 N N . MET A 1 104 ? -5.407 1.750 -5.559 1.00 85.94 104 MET A N 1
ATOM 788 C CA . MET A 1 104 ? -4.972 2.243 -4.256 1.00 85.94 104 MET A CA 1
ATOM 789 C C . MET A 1 104 ? -5.769 3.463 -3.781 1.00 85.94 104 MET A C 1
ATOM 791 O O . MET A 1 104 ? -5.753 3.765 -2.589 1.00 85.94 104 MET A O 1
ATOM 795 N N . PHE A 1 105 ? -6.527 4.127 -4.665 1.00 85.38 105 PHE A N 1
ATOM 796 C CA . PHE A 1 105 ? -7.379 5.261 -4.292 1.00 85.38 105 PHE A CA 1
ATOM 797 C C . PHE A 1 105 ? -8.402 4.906 -3.215 1.00 85.38 105 PHE A C 1
ATOM 799 O O . PHE A 1 105 ? -8.708 5.749 -2.374 1.00 85.38 105 PHE A O 1
ATOM 806 N N . ALA A 1 106 ? -8.877 3.656 -3.188 1.00 85.12 106 ALA A N 1
ATOM 807 C CA . ALA A 1 106 ? -9.805 3.185 -2.165 1.00 85.12 106 ALA A CA 1
ATOM 808 C C . ALA A 1 106 ? -9.212 3.250 -0.743 1.00 85.12 106 ALA A C 1
ATOM 810 O O . ALA A 1 106 ? -9.964 3.359 0.222 1.00 85.12 106 ALA A O 1
ATOM 811 N N . ALA A 1 107 ? -7.881 3.251 -0.588 1.00 85.19 107 ALA A N 1
ATOM 812 C CA . ALA A 1 107 ? -7.227 3.346 0.717 1.00 85.19 107 ALA A CA 1
ATOM 813 C C . ALA A 1 107 ? -7.401 4.727 1.381 1.00 85.19 107 ALA A C 1
ATOM 815 O O . ALA A 1 107 ? -7.445 4.812 2.607 1.00 85.19 107 ALA A O 1
ATOM 816 N N . LEU A 1 108 ? -7.543 5.811 0.609 1.00 86.62 108 LEU A N 1
ATOM 817 C CA . LEU A 1 108 ? -7.687 7.168 1.159 1.00 86.62 108 LEU A CA 1
ATOM 818 C C . LEU A 1 108 ? -8.981 7.377 1.957 1.00 86.62 108 LEU A C 1
ATOM 820 O O . LEU A 1 108 ? -8.883 7.760 3.127 1.00 86.62 108 LEU A O 1
ATOM 824 N N . PRO A 1 109 ? -10.186 7.116 1.404 1.00 85.44 109 PRO A N 1
ATOM 825 C CA . PRO A 1 109 ? -11.416 7.265 2.174 1.00 85.44 109 PRO A CA 1
ATOM 826 C C . PRO A 1 109 ? -11.466 6.292 3.357 1.00 85.44 109 PRO A C 1
ATOM 828 O O . PRO A 1 109 ? -12.040 6.630 4.384 1.00 85.44 109 PRO A O 1
ATOM 831 N N . LEU A 1 110 ? -10.816 5.126 3.262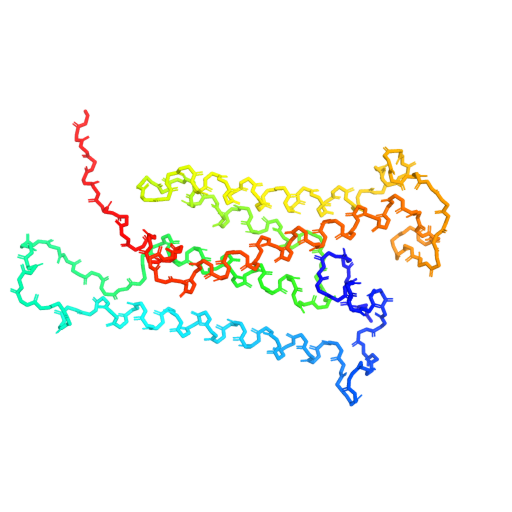 1.00 86.06 110 LEU A N 1
ATOM 832 C CA . LEU A 1 110 ? -10.719 4.166 4.367 1.00 86.06 110 LEU A CA 1
ATOM 833 C C . LEU A 1 110 ? -9.773 4.625 5.489 1.00 86.06 110 LEU A C 1
ATOM 835 O O . LEU A 1 110 ? -9.972 4.256 6.645 1.00 86.06 110 LEU A O 1
ATOM 839 N N . ALA A 1 111 ? -8.764 5.443 5.178 1.00 85.62 111 ALA A N 1
ATOM 840 C CA . ALA A 1 111 ? -7.859 6.026 6.168 1.00 85.62 111 ALA A CA 1
ATOM 841 C C . ALA A 1 111 ? -8.429 7.292 6.832 1.00 85.62 111 ALA A C 1
ATOM 843 O O . ALA A 1 111 ? -8.027 7.626 7.947 1.00 85.62 111 ALA A O 1
ATOM 844 N N . LEU A 1 112 ? -9.365 7.991 6.181 1.00 84.50 112 LEU A N 1
ATOM 845 C CA . LEU A 1 112 ? -9.956 9.239 6.678 1.00 84.50 112 LEU A CA 1
ATOM 846 C C . LEU A 1 112 ? -10.560 9.125 8.096 1.00 84.50 112 LEU A C 1
ATOM 848 O O . LEU A 1 112 ? -10.274 9.995 8.924 1.00 84.50 112 LEU A O 1
ATOM 852 N N . PRO A 1 113 ? -11.314 8.064 8.448 1.00 79.69 113 PRO A N 1
ATOM 853 C CA . PRO A 1 113 ? -11.842 7.877 9.797 1.00 79.69 113 PRO A CA 1
ATOM 854 C C . PRO A 1 113 ? -10.767 7.924 10.889 1.00 79.69 113 PRO A C 1
ATOM 856 O O . PRO A 1 113 ? -11.026 8.433 11.974 1.00 79.69 113 PRO A O 1
ATOM 859 N N . LEU A 1 114 ? -9.533 7.491 10.602 1.00 81.81 114 LEU A N 1
ATOM 860 C CA . LEU A 1 114 ? -8.425 7.518 11.568 1.00 81.81 114 LEU A CA 1
ATOM 861 C C . LEU A 1 114 ? -8.013 8.941 11.970 1.00 81.81 114 LEU A C 1
ATOM 863 O O . LEU A 1 114 ? -7.459 9.133 13.051 1.00 81.81 114 LEU A O 1
ATOM 867 N N . VAL A 1 115 ? -8.274 9.929 11.110 1.00 83.81 115 VAL A N 1
ATOM 868 C CA . VAL A 1 115 ? -8.052 11.358 11.387 1.00 83.81 115 VAL A CA 1
ATOM 869 C C . VAL A 1 115 ? -9.206 11.946 12.191 1.00 83.81 115 VAL A C 1
ATOM 871 O O . VAL A 1 115 ? -8.995 12.809 13.041 1.00 83.81 115 VAL A O 1
ATOM 874 N N . LEU A 1 116 ? -10.427 11.485 11.913 1.00 80.69 116 LEU A N 1
ATOM 875 C CA . LEU A 1 116 ? -11.654 11.993 12.527 1.00 80.69 116 LEU A CA 1
ATOM 876 C C . LEU A 1 116 ? -11.875 11.447 13.943 1.00 80.69 116 LEU A C 1
ATOM 878 O O . LEU A 1 116 ? -12.578 12.068 14.741 1.00 80.69 116 LEU A O 1
ATOM 882 N N . VAL A 1 117 ? -11.241 10.322 14.277 1.00 76.62 117 VAL A N 1
ATOM 883 C CA . VAL A 1 117 ? -11.233 9.753 15.626 1.00 76.62 117 VAL A CA 1
ATOM 884 C C . VAL A 1 117 ? -10.588 10.735 16.612 1.00 76.62 117 VAL A C 1
ATOM 886 O O . VAL A 1 117 ? -9.366 10.895 16.684 1.00 76.62 117 VAL A O 1
ATOM 889 N N . ARG A 1 118 ? -11.427 11.376 17.432 1.00 67.44 118 ARG A N 1
ATOM 890 C CA . ARG A 1 118 ? -10.981 12.154 18.593 1.00 67.44 118 ARG A CA 1
ATOM 891 C C . ARG A 1 118 ? -10.547 11.188 19.693 1.00 67.44 118 ARG A C 1
ATOM 893 O O . ARG A 1 118 ? -11.348 10.390 20.156 1.00 67.44 118 ARG A O 1
ATOM 900 N N . GLY A 1 119 ? -9.289 11.256 20.125 1.00 71.75 119 GLY A N 1
ATOM 901 C CA . GLY A 1 119 ? -8.797 10.439 21.238 1.00 71.75 119 GLY A CA 1
ATOM 902 C C . GLY A 1 119 ? -7.360 9.937 21.049 1.00 71.75 119 GLY A C 1
ATOM 903 O O . GLY A 1 119 ? -6.516 10.704 20.578 1.00 71.75 119 GLY A O 1
ATOM 904 N N . PRO A 1 120 ? -7.047 8.677 21.416 1.00 67.88 120 PRO A N 1
ATOM 905 C CA . PRO A 1 120 ? -5.677 8.180 21.610 1.00 67.88 120 PRO A CA 1
ATOM 906 C C . PRO A 1 120 ? -4.824 8.130 20.337 1.00 67.88 120 PRO A C 1
ATOM 908 O O . PRO A 1 120 ? -3.605 7.953 20.423 1.00 67.88 120 PRO A O 1
ATOM 911 N N . LEU A 1 121 ? -5.441 8.277 19.161 1.00 80.25 121 LEU A N 1
ATOM 912 C CA . LEU A 1 121 ? -4.731 8.403 17.893 1.00 80.25 121 LEU A CA 1
ATOM 913 C C . LEU A 1 121 ? -4.265 9.828 17.603 1.00 80.25 121 LEU A C 1
ATOM 915 O O . LEU A 1 121 ? -3.183 9.968 17.043 1.00 80.25 121 LEU A O 1
ATOM 919 N N . GLY A 1 122 ? -5.005 10.861 18.017 1.00 80.88 122 GLY A N 1
ATOM 920 C CA . GLY A 1 122 ? -4.648 12.280 17.883 1.00 80.88 122 GLY A CA 1
ATOM 921 C C . GLY A 1 122 ? -3.802 12.609 16.643 1.00 80.88 122 GLY A C 1
ATOM 922 O O . GLY A 1 122 ? -4.194 12.360 15.506 1.00 80.88 122 GLY A O 1
ATOM 923 N N . ARG A 1 123 ? -2.581 13.115 16.868 1.00 85.94 123 ARG A N 1
ATOM 924 C CA . ARG A 1 123 ? -1.624 13.455 15.796 1.00 85.94 123 ARG A CA 1
ATOM 925 C C . ARG A 1 123 ? -1.172 12.256 14.952 1.00 85.94 123 ARG A C 1
ATOM 927 O O . ARG A 1 123 ? -0.807 12.441 13.798 1.00 85.94 123 ARG A O 1
ATOM 934 N N . ARG A 1 124 ? -1.189 11.032 15.490 1.00 88.94 124 ARG A N 1
ATOM 935 C CA . ARG A 1 124 ? -0.780 9.820 14.757 1.00 88.94 124 ARG A CA 1
ATOM 936 C C . ARG A 1 124 ? -1.762 9.478 13.644 1.00 88.94 124 ARG A C 1
ATOM 938 O O . ARG A 1 124 ? -1.310 9.074 12.584 1.00 88.94 124 ARG A O 1
ATOM 945 N N . GLY A 1 125 ? -3.064 9.691 13.847 1.00 89.12 125 GLY A N 1
ATOM 946 C CA . GLY A 1 125 ? -4.070 9.509 12.793 1.00 89.12 125 GLY A CA 1
ATOM 947 C C . GLY A 1 125 ? -3.781 10.386 11.569 1.00 89.12 125 GLY A C 1
ATOM 948 O O . GLY A 1 125 ? -3.781 9.898 10.442 1.00 89.12 125 GLY A O 1
ATOM 949 N N . ILE A 1 126 ? -3.406 11.650 11.806 1.00 90.31 126 ILE A N 1
ATOM 950 C CA . ILE A 1 126 ? -2.966 12.589 10.758 1.00 90.31 126 ILE A CA 1
ATOM 951 C C . ILE A 1 126 ? -1.713 12.069 10.046 1.00 90.31 126 ILE A C 1
ATOM 953 O O . ILE A 1 126 ? -1.657 12.093 8.821 1.00 90.31 126 ILE A O 1
ATOM 957 N N . VAL A 1 127 ? -0.723 11.570 10.794 1.00 92.75 127 VAL A N 1
ATOM 958 C CA . VAL A 1 127 ? 0.507 11.005 10.211 1.00 92.75 127 VAL A CA 1
ATOM 959 C C . VAL A 1 127 ? 0.206 9.783 9.342 1.00 92.75 127 VAL A C 1
ATOM 961 O O . VAL A 1 127 ? 0.743 9.695 8.243 1.00 92.75 127 VAL A O 1
ATOM 964 N N . ILE A 1 128 ? -0.669 8.870 9.782 1.00 91.81 128 ILE A N 1
ATOM 965 C CA . ILE A 1 128 ? -1.093 7.709 8.978 1.00 91.81 128 ILE A CA 1
ATOM 966 C C . ILE A 1 128 ? -1.745 8.181 7.682 1.00 91.81 128 ILE A C 1
ATOM 968 O O . ILE A 1 128 ? -1.357 7.743 6.603 1.00 91.81 128 ILE A O 1
ATOM 972 N N . TYR A 1 129 ? -2.713 9.091 7.783 1.00 93.31 129 TYR A N 1
ATOM 973 C CA . TYR A 1 129 ? -3.427 9.601 6.620 1.00 93.31 129 TYR A CA 1
ATOM 974 C C . TYR A 1 129 ? -2.488 10.302 5.640 1.00 93.31 129 TYR A C 1
ATOM 976 O O . TYR A 1 129 ? -2.552 10.045 4.439 1.00 93.31 129 TYR A O 1
ATOM 984 N N . ALA A 1 130 ? -1.570 11.130 6.142 1.00 94.88 130 ALA A N 1
ATOM 985 C CA . ALA A 1 130 ? -0.541 11.765 5.330 1.00 94.88 130 ALA A CA 1
ATOM 986 C C . ALA A 1 130 ? 0.371 10.723 4.667 1.00 94.88 130 ALA A C 1
ATOM 988 O O . ALA A 1 130 ? 0.661 10.837 3.481 1.00 94.88 130 ALA A O 1
ATOM 989 N N . ALA A 1 131 ? 0.775 9.677 5.391 1.00 95.44 131 ALA A N 1
ATOM 990 C CA . ALA A 1 131 ? 1.639 8.631 4.856 1.00 95.44 131 ALA A CA 1
ATOM 991 C C . ALA A 1 131 ? 0.961 7.809 3.746 1.00 95.44 131 ALA A C 1
ATOM 993 O O . ALA A 1 131 ? 1.572 7.585 2.700 1.00 95.44 131 ALA A O 1
ATOM 994 N N . VAL A 1 132 ? -0.307 7.422 3.933 1.00 94.00 132 VAL A N 1
ATOM 995 C CA . VAL A 1 132 ? -1.122 6.743 2.908 1.00 94.00 132 VAL A CA 1
ATOM 996 C C . VAL A 1 132 ? -1.383 7.674 1.718 1.00 94.00 132 VAL A C 1
ATOM 998 O O . VAL A 1 132 ? -1.265 7.249 0.572 1.00 94.00 132 VAL A O 1
ATOM 1001 N N . SER A 1 133 ? -1.647 8.960 1.967 1.00 94.62 133 SER A N 1
ATOM 1002 C CA . SER A 1 133 ? -1.821 9.973 0.914 1.00 94.62 133 SER A CA 1
ATOM 1003 C C . SER A 1 133 ? -0.568 10.148 0.067 1.00 94.62 133 SER A C 1
ATOM 1005 O O . SER A 1 133 ? -0.653 10.150 -1.157 1.00 94.62 133 SER A O 1
ATOM 1007 N N . LEU A 1 134 ? 0.603 10.230 0.701 1.00 95.62 134 LEU A N 1
ATOM 1008 C CA . LEU A 1 134 ? 1.885 10.271 0.002 1.00 95.62 134 LEU A CA 1
ATOM 1009 C C . LEU A 1 134 ? 2.136 8.985 -0.786 1.00 95.62 134 LEU A C 1
ATOM 1011 O O . LEU A 1 134 ? 2.635 9.047 -1.903 1.00 95.62 134 LEU A O 1
ATOM 1015 N N . ALA A 1 135 ? 1.740 7.831 -0.247 1.00 93.88 135 ALA A N 1
ATOM 1016 C CA . ALA A 1 135 ? 1.865 6.561 -0.946 1.00 93.88 135 ALA A CA 1
ATOM 1017 C C . ALA A 1 135 ? 1.049 6.548 -2.248 1.00 93.88 135 ALA A C 1
ATOM 1019 O O . ALA A 1 135 ? 1.569 6.170 -3.300 1.00 93.88 135 ALA A O 1
ATOM 1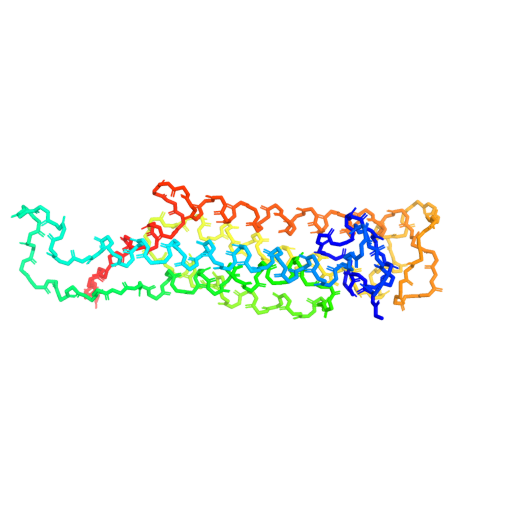020 N N . VAL A 1 136 ? -0.198 7.030 -2.192 1.00 92.62 136 VAL A N 1
ATOM 1021 C CA . VAL A 1 136 ? -1.079 7.189 -3.360 1.00 92.62 136 VAL A CA 1
ATOM 1022 C C . VAL A 1 136 ? -0.532 8.225 -4.332 1.00 92.62 136 VAL A C 1
ATOM 1024 O O . VAL A 1 136 ? -0.462 7.952 -5.527 1.00 92.62 136 VAL A O 1
ATOM 1027 N N . LEU A 1 137 ? -0.060 9.367 -3.833 1.00 93.62 137 LEU A N 1
ATOM 1028 C CA . LEU A 1 137 ? 0.538 10.407 -4.663 1.00 93.62 137 LEU A CA 1
ATOM 1029 C C . LEU A 1 137 ? 1.757 9.891 -5.436 1.00 93.62 137 LEU A C 1
ATOM 1031 O O . LEU A 1 137 ? 1.820 10.070 -6.647 1.00 93.62 137 LEU A O 1
ATOM 1035 N N . PHE A 1 138 ? 2.709 9.237 -4.766 1.00 92.56 138 PHE A N 1
ATOM 1036 C CA . PHE A 1 138 ? 3.911 8.719 -5.423 1.00 92.56 138 PHE A CA 1
ATOM 1037 C C . PHE A 1 138 ? 3.593 7.644 -6.459 1.00 92.56 138 PHE A C 1
ATOM 1039 O O . PHE A 1 138 ? 4.263 7.579 -7.488 1.00 92.56 138 PHE A O 1
ATOM 1046 N N . ASN A 1 139 ? 2.572 6.825 -6.206 1.00 90.56 139 ASN A N 1
ATOM 1047 C CA . ASN A 1 139 ? 2.073 5.838 -7.155 1.00 90.56 139 ASN A CA 1
ATOM 1048 C C . ASN A 1 139 ? 1.530 6.524 -8.424 1.00 90.56 139 ASN A C 1
ATOM 1050 O O . ASN A 1 139 ? 2.017 6.260 -9.515 1.00 90.56 139 ASN A O 1
ATOM 1054 N N . ILE A 1 140 ? 0.633 7.506 -8.289 1.00 90.31 140 ILE A N 1
ATOM 1055 C CA . ILE A 1 140 ? 0.054 8.227 -9.441 1.00 90.31 140 ILE A CA 1
ATOM 1056 C C . ILE A 1 140 ? 1.115 9.006 -10.216 1.00 90.31 140 ILE A C 1
ATOM 1058 O O . ILE A 1 140 ? 1.186 8.922 -11.437 1.00 90.31 140 ILE A O 1
ATOM 1062 N N . VAL A 1 141 ? 1.946 9.770 -9.506 1.00 90.88 141 VAL A N 1
ATOM 1063 C CA . VAL A 1 141 ? 2.959 10.637 -10.118 1.00 90.88 141 VAL A CA 1
ATOM 1064 C C . VAL A 1 141 ? 3.960 9.823 -10.939 1.00 90.88 141 VAL A C 1
ATOM 1066 O O . VAL A 1 141 ? 4.388 10.277 -11.996 1.00 90.88 141 VAL A O 1
ATOM 1069 N N . SER A 1 142 ? 4.303 8.613 -10.489 1.00 89.06 142 SER A N 1
ATOM 1070 C CA . SER A 1 142 ? 5.220 7.726 -11.216 1.00 89.06 142 SER A CA 1
ATOM 1071 C C . SER A 1 142 ? 4.603 7.110 -12.478 1.00 89.06 142 SER A C 1
ATOM 1073 O O . SER A 1 142 ? 5.345 6.596 -13.311 1.00 89.06 142 SER A O 1
ATOM 1075 N N . HIS A 1 143 ? 3.277 7.174 -12.627 1.00 85.75 143 HIS A N 1
ATOM 1076 C CA . HIS A 1 143 ? 2.532 6.652 -13.777 1.00 85.75 143 HIS A CA 1
ATOM 1077 C C . HIS A 1 143 ? 2.005 7.728 -14.719 1.00 85.75 143 HIS A C 1
ATOM 1079 O O . HIS A 1 143 ? 1.463 7.391 -15.767 1.00 85.75 143 HIS A O 1
ATOM 1085 N N . ASP A 1 144 ? 2.172 9.012 -14.399 1.00 89.06 144 ASP A N 1
ATOM 1086 C CA . ASP A 1 144 ? 1.780 10.086 -15.308 1.00 89.06 144 ASP A CA 1
ATOM 1087 C C . ASP A 1 144 ? 2.760 10.147 -16.501 1.00 89.06 144 ASP A C 1
ATOM 1089 O O . ASP A 1 144 ? 3.938 10.498 -16.324 1.00 89.06 144 ASP A O 1
ATOM 1093 N N . PRO A 1 145 ? 2.309 9.857 -17.740 1.00 86.00 145 PRO A N 1
ATOM 1094 C CA . PRO A 1 145 ? 3.169 9.899 -18.919 1.00 86.00 145 PRO A CA 1
ATOM 1095 C C . PRO A 1 145 ? 3.766 11.285 -19.161 1.00 86.00 145 PRO A C 1
ATOM 1097 O O . PRO A 1 145 ? 4.860 11.404 -19.698 1.00 86.00 145 PRO A O 1
ATOM 1100 N N . ARG A 1 146 ? 3.067 12.356 -18.772 1.00 90.56 146 ARG A N 1
ATOM 1101 C CA . ARG A 1 146 ? 3.555 13.725 -18.961 1.00 90.56 146 ARG A CA 1
ATOM 1102 C C . ARG A 1 146 ? 4.679 14.034 -17.986 1.00 90.56 146 ARG A C 1
ATOM 1104 O O . ARG A 1 146 ? 5.686 14.597 -18.394 1.00 90.56 146 ARG A O 1
ATOM 1111 N N . LEU A 1 147 ? 4.540 13.644 -16.718 1.00 89.75 147 LEU A N 1
ATOM 1112 C CA . LEU A 1 147 ? 5.579 13.891 -15.713 1.00 89.75 147 LEU A CA 1
ATOM 1113 C C . LEU A 1 147 ? 6.824 13.039 -15.963 1.00 89.75 147 LEU A C 1
ATOM 1115 O O . LEU A 1 147 ? 7.940 13.546 -15.867 1.00 89.75 147 LEU A O 1
ATOM 1119 N N . THR A 1 148 ? 6.645 11.775 -16.350 1.00 88.12 148 THR A N 1
ATOM 1120 C CA . THR A 1 148 ? 7.755 10.838 -16.603 1.00 88.12 148 THR A CA 1
ATOM 1121 C C . THR A 1 148 ? 8.624 11.207 -17.812 1.00 88.12 148 THR A C 1
ATOM 1123 O O . THR A 1 148 ? 9.738 10.699 -17.942 1.00 88.12 148 THR A O 1
ATOM 1126 N N . LEU A 1 149 ? 8.168 12.128 -18.668 1.00 88.94 149 LEU A N 1
ATOM 1127 C CA . LEU A 1 149 ? 8.938 12.699 -19.781 1.00 88.94 149 LEU A CA 1
ATOM 1128 C C . LEU A 1 149 ? 9.766 13.937 -19.392 1.00 88.94 149 LEU A C 1
ATOM 1130 O O . LEU A 1 149 ? 10.461 14.507 -20.237 1.00 88.94 149 LEU A O 1
ATOM 1134 N N . HIS A 1 150 ? 9.726 14.360 -18.128 1.00 93.25 150 HIS A N 1
ATOM 1135 C CA . HIS A 1 150 ? 10.425 15.547 -17.643 1.00 93.25 150 HIS A CA 1
ATOM 1136 C C . HIS A 1 150 ? 11.322 15.248 -16.434 1.00 93.25 150 HIS A C 1
ATOM 1138 O O . HIS A 1 150 ? 11.274 14.182 -15.820 1.00 93.25 150 HIS A O 1
ATOM 1144 N N . ALA A 1 151 ? 12.179 16.209 -16.082 1.00 91.25 151 ALA A N 1
ATOM 1145 C CA . ALA A 1 151 ? 12.968 16.133 -14.857 1.00 91.25 151 ALA A CA 1
ATOM 1146 C C . ALA A 1 151 ? 12.041 16.059 -13.618 1.00 91.25 151 ALA A C 1
ATOM 1148 O O . ALA A 1 151 ? 11.023 16.752 -13.594 1.00 91.25 151 ALA A O 1
ATOM 1149 N N . PRO A 1 152 ? 12.380 15.272 -12.577 1.00 93.06 152 PRO A N 1
ATOM 1150 C CA . PRO A 1 152 ? 13.618 14.501 -12.414 1.00 93.06 152 PRO A CA 1
ATOM 1151 C C . PRO A 1 152 ? 13.571 13.075 -12.998 1.00 93.06 152 PRO A C 1
ATOM 1153 O O . PRO A 1 152 ? 14.561 12.353 -12.909 1.00 93.06 152 PRO A O 1
ATOM 1156 N N . PHE A 1 153 ? 12.457 12.643 -13.596 1.00 92.50 153 PHE A N 1
ATOM 1157 C CA . PHE A 1 153 ? 12.293 11.274 -14.112 1.00 92.50 153 PHE A CA 1
ATOM 1158 C C . PHE A 1 153 ? 13.242 10.960 -15.270 1.00 92.50 153 PHE A C 1
ATOM 1160 O O . PHE A 1 153 ? 13.681 9.821 -15.417 1.00 92.50 153 PHE A O 1
ATOM 1167 N N . THR A 1 154 ? 13.623 11.983 -16.038 1.00 93.94 154 THR A N 1
ATOM 1168 C CA . THR A 1 154 ? 14.580 11.864 -17.143 1.00 93.94 154 THR A CA 1
ATOM 1169 C C . THR A 1 154 ? 16.047 11.964 -16.735 1.00 93.94 154 THR A C 1
ATOM 1171 O O . THR A 1 154 ? 16.926 11.949 -17.594 1.00 93.94 154 THR A O 1
ATOM 1174 N N . TRP A 1 155 ? 16.350 12.086 -15.440 1.00 96.00 155 TRP A N 1
ATOM 1175 C CA . TRP A 1 155 ? 17.736 12.153 -14.988 1.00 96.00 155 TRP A CA 1
ATOM 1176 C C . TRP A 1 155 ? 18.439 10.796 -15.089 1.00 96.00 155 TRP A C 1
ATOM 1178 O O . TRP A 1 155 ? 17.914 9.762 -14.673 1.00 96.00 155 TRP A O 1
ATOM 1188 N N . GLY A 1 156 ? 19.677 10.830 -15.583 1.00 95.31 156 GLY A N 1
ATOM 1189 C CA . GLY A 1 156 ? 20.503 9.648 -15.825 1.00 95.31 156 GLY A CA 1
ATOM 1190 C C . GLY A 1 156 ? 20.205 8.958 -17.161 1.00 95.31 156 GLY A C 1
ATOM 1191 O O . GLY A 1 156 ? 19.359 9.398 -17.931 1.00 95.31 156 GLY A O 1
ATOM 1192 N N . GLY A 1 157 ? 20.963 7.902 -17.459 1.00 94.44 157 GLY A N 1
ATOM 1193 C CA . GLY A 1 157 ? 20.845 7.163 -18.719 1.00 94.44 157 GLY A CA 1
ATOM 1194 C C . GLY A 1 157 ? 19.695 6.156 -18.744 1.00 94.44 157 GLY A C 1
ATOM 1195 O O . GLY A 1 157 ? 18.939 6.007 -17.781 1.00 94.44 157 GLY A O 1
ATOM 1196 N N . GLU A 1 158 ? 19.605 5.433 -19.855 1.00 95.69 158 GLU A N 1
ATOM 1197 C CA . GLU A 1 158 ? 18.720 4.281 -20.001 1.00 95.69 158 GLU A CA 1
ATOM 1198 C C . GLU A 1 158 ? 19.133 3.144 -19.063 1.00 95.69 158 GLU A C 1
ATOM 1200 O O . GLU A 1 158 ? 20.308 2.926 -18.756 1.00 95.69 158 GLU A O 1
ATOM 1205 N N . THR A 1 159 ? 18.141 2.403 -18.596 1.00 90.94 159 THR A N 1
ATOM 1206 C CA . THR A 1 159 ? 18.327 1.172 -17.834 1.00 90.94 159 THR A CA 1
ATOM 1207 C C . THR A 1 159 ? 17.977 -0.024 -18.714 1.00 90.94 159 THR A C 1
ATOM 1209 O O . THR A 1 159 ? 17.212 0.103 -19.660 1.00 90.94 159 THR A O 1
ATOM 1212 N N . GLY A 1 160 ? 18.476 -1.217 -18.384 1.00 87.88 160 GLY A N 1
ATOM 1213 C CA . GLY A 1 160 ? 18.101 -2.457 -19.086 1.00 87.88 160 GLY A CA 1
ATOM 1214 C C . GLY A 1 160 ? 16.698 -2.981 -18.744 1.00 87.88 160 GLY A C 1
ATOM 1215 O O . GLY A 1 160 ? 16.494 -4.189 -18.709 1.00 87.88 160 GLY A O 1
ATOM 1216 N N . THR A 1 161 ? 15.764 -2.113 -18.358 1.00 87.31 161 THR A N 1
ATOM 1217 C CA . THR A 1 161 ? 14.383 -2.469 -18.009 1.00 87.31 161 THR A CA 1
ATOM 1218 C C . THR A 1 161 ? 13.450 -1.575 -18.804 1.00 87.31 161 THR A C 1
ATOM 1220 O O . THR A 1 161 ? 13.532 -0.358 -18.675 1.00 87.31 161 THR A O 1
ATOM 1223 N N . ASP A 1 162 ? 12.564 -2.160 -19.601 1.00 88.00 162 ASP A N 1
ATOM 1224 C CA . ASP A 1 162 ? 11.629 -1.393 -20.424 1.00 88.00 162 ASP A CA 1
ATOM 1225 C C . ASP A 1 162 ? 10.422 -0.927 -19.619 1.00 88.00 162 ASP A C 1
ATOM 1227 O O . ASP A 1 162 ? 9.881 -1.686 -18.819 1.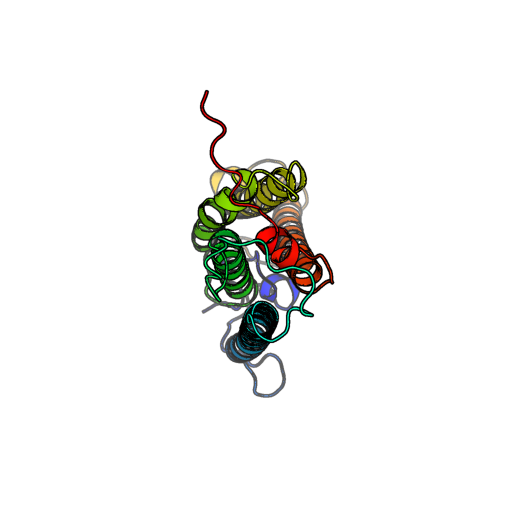00 88.00 162 ASP A O 1
ATOM 1231 N N . ASN A 1 163 ? 9.979 0.309 -19.853 1.00 87.38 163 ASN A N 1
ATOM 1232 C CA . ASN A 1 163 ? 8.695 0.816 -19.398 1.00 87.38 163 ASN A CA 1
ATOM 1233 C C . ASN A 1 163 ? 7.565 0.147 -20.187 1.00 87.38 163 ASN A C 1
ATOM 1235 O O . ASN A 1 163 ? 7.431 0.364 -21.391 1.00 87.38 163 ASN A O 1
ATOM 1239 N N . LEU A 1 164 ? 6.723 -0.616 -19.487 1.00 84.25 164 LEU A N 1
ATOM 1240 C CA . LEU A 1 164 ? 5.592 -1.326 -20.079 1.00 84.25 164 LEU A CA 1
ATOM 1241 C C . LEU A 1 164 ? 4.568 -0.397 -20.757 1.00 84.25 164 LEU A C 1
ATOM 1243 O O . LEU A 1 164 ? 3.987 -0.774 -21.769 1.00 84.25 164 LEU A O 1
ATOM 1247 N N . HIS A 1 165 ? 4.348 0.799 -20.211 1.00 84.56 165 HIS A N 1
ATOM 1248 C CA . HIS A 1 165 ? 3.355 1.768 -20.684 1.00 84.56 165 HIS A CA 1
ATOM 1249 C C . HIS A 1 165 ? 3.895 2.706 -21.767 1.00 84.56 165 HIS A C 1
ATOM 1251 O O . HIS A 1 165 ? 3.143 3.145 -22.632 1.00 84.56 165 HIS A O 1
ATOM 1257 N N . LEU A 1 166 ? 5.190 3.031 -21.719 1.00 86.62 166 LEU A N 1
ATOM 1258 C CA . LEU A 1 166 ? 5.830 3.943 -22.673 1.00 86.62 166 LEU A CA 1
ATOM 1259 C C . LEU A 1 166 ? 6.561 3.215 -23.808 1.00 86.62 166 LEU A C 1
ATOM 1261 O O . LEU A 1 166 ? 7.028 3.874 -24.733 1.00 86.62 166 LEU A O 1
ATOM 1265 N N . HIS A 1 167 ? 6.677 1.885 -23.738 1.00 88.69 167 HIS A N 1
ATOM 1266 C CA . HIS A 1 167 ? 7.358 1.045 -24.728 1.00 88.69 167 HIS A CA 1
ATOM 1267 C C . HIS A 1 167 ? 8.780 1.530 -25.073 1.00 88.69 167 HIS A C 1
ATOM 1269 O O . HIS A 1 167 ? 9.200 1.508 -26.228 1.00 88.69 167 HIS A O 1
ATOM 1275 N N . ARG A 1 168 ? 9.523 1.981 -24.055 1.00 90.44 168 ARG A N 1
ATOM 1276 C CA . ARG A 1 168 ? 10.919 2.439 -24.153 1.00 90.44 168 ARG A CA 1
ATOM 1277 C C . ARG A 1 168 ? 11.724 1.985 -22.934 1.00 90.44 168 ARG A C 1
ATOM 1279 O O . ARG A 1 168 ? 11.106 1.759 -21.892 1.00 90.44 168 ARG A O 1
ATOM 1286 N N . PRO A 1 169 ? 13.065 1.961 -22.987 1.00 91.88 169 PRO A N 1
ATOM 1287 C CA . PRO A 1 169 ? 13.882 1.776 -21.793 1.00 91.88 169 PRO A CA 1
ATOM 1288 C C . PRO A 1 169 ? 13.517 2.790 -20.699 1.00 91.88 169 PRO A C 1
ATOM 1290 O O . PRO A 1 169 ? 13.340 3.986 -20.964 1.00 91.88 169 PRO A O 1
ATOM 1293 N N . MET A 1 170 ? 13.389 2.322 -19.457 1.00 91.62 170 MET A N 1
ATOM 1294 C CA . MET A 1 170 ? 13.236 3.193 -18.294 1.00 91.62 170 MET A CA 1
ATOM 1295 C C . MET A 1 170 ? 14.505 3.994 -18.081 1.00 91.62 170 MET A C 1
ATOM 1297 O O . MET A 1 170 ? 15.607 3.448 -18.173 1.00 91.62 170 MET A O 1
ATOM 1301 N N . LEU A 1 171 ? 14.351 5.254 -17.698 1.00 94.62 171 LEU A N 1
ATOM 1302 C CA . LEU A 1 171 ? 15.478 6.085 -17.294 1.00 94.62 171 LEU A CA 1
ATOM 1303 C C . LEU A 1 171 ? 15.822 5.836 -15.819 1.00 94.62 171 LEU A C 1
ATOM 1305 O O . LEU A 1 171 ? 15.001 5.348 -15.036 1.00 94.62 171 LEU A O 1
ATOM 1309 N N . VAL A 1 172 ? 17.058 6.141 -15.420 1.00 94.75 172 VAL A N 1
ATOM 1310 C CA . VAL A 1 172 ? 17.523 5.922 -14.037 1.00 94.75 172 VAL A CA 1
ATOM 1311 C C . VAL A 1 172 ? 16.635 6.653 -13.021 1.00 94.75 172 VAL A C 1
ATOM 1313 O O . VAL A 1 172 ? 16.245 6.045 -12.022 1.00 94.75 172 VAL A O 1
ATOM 1316 N N . GLY A 1 173 ? 16.291 7.919 -13.273 1.00 94.38 173 GLY A N 1
ATOM 1317 C CA . GLY A 1 173 ? 15.431 8.725 -12.401 1.00 94.38 173 GLY A CA 1
ATOM 1318 C C . GLY A 1 173 ? 14.037 8.121 -12.236 1.00 94.38 173 GLY A C 1
ATOM 1319 O O . GLY A 1 173 ? 13.569 7.921 -11.116 1.00 94.38 173 GLY A O 1
ATOM 1320 N N . GLU A 1 174 ? 13.416 7.740 -13.347 1.00 93.38 174 GLU A N 1
ATOM 1321 C CA . GLU A 1 174 ? 12.139 7.025 -13.399 1.00 93.38 174 GLU A CA 1
ATOM 1322 C C . GLU A 1 174 ? 12.164 5.719 -12.588 1.00 93.38 174 GLU A C 1
ATOM 1324 O O . GLU A 1 174 ? 11.319 5.498 -11.715 1.00 93.38 174 GLU A O 1
ATOM 1329 N N . ARG A 1 175 ? 13.187 4.882 -12.786 1.00 92.06 175 ARG A N 1
ATOM 1330 C CA . ARG A 1 175 ? 13.343 3.625 -12.041 1.00 92.06 175 ARG A CA 1
ATOM 1331 C C . ARG A 1 175 ? 13.489 3.863 -10.538 1.00 92.06 175 ARG A C 1
ATOM 1333 O O . ARG A 1 175 ? 12.955 3.091 -9.736 1.00 92.06 175 ARG A O 1
ATOM 1340 N N . TRP A 1 176 ? 14.216 4.907 -10.142 1.00 93.06 176 TRP A N 1
ATOM 1341 C CA . TRP A 1 176 ? 14.359 5.286 -8.737 1.00 93.06 176 TRP A CA 1
ATOM 1342 C C . TRP A 1 176 ? 13.054 5.789 -8.132 1.00 93.06 176 TRP A C 1
ATOM 1344 O O . TRP A 1 176 ? 12.744 5.388 -7.011 1.00 93.06 176 TRP A O 1
ATOM 1354 N N . ALA A 1 177 ? 12.271 6.586 -8.860 1.00 93.50 177 ALA A N 1
ATOM 1355 C CA . ALA A 1 177 ? 10.962 7.046 -8.400 1.00 93.50 177 ALA A CA 1
ATOM 1356 C C . ALA A 1 177 ? 10.019 5.865 -8.119 1.00 93.50 177 ALA A C 1
ATOM 1358 O O . ALA A 1 177 ? 9.430 5.777 -7.039 1.00 93.50 177 ALA A O 1
ATOM 1359 N N . ILE A 1 178 ? 9.968 4.889 -9.032 1.00 92.31 178 ILE A N 1
ATOM 1360 C CA . ILE A 1 178 ? 9.142 3.688 -8.865 1.00 92.31 178 ILE A CA 1
ATOM 1361 C C . ILE A 1 178 ? 9.614 2.842 -7.678 1.00 92.31 178 ILE A C 1
ATOM 1363 O O . ILE A 1 178 ? 8.802 2.424 -6.846 1.00 92.31 178 ILE A O 1
ATOM 1367 N N . ARG A 1 179 ? 10.929 2.621 -7.545 1.00 92.38 179 ARG A N 1
ATOM 1368 C CA . ARG A 1 179 ? 11.511 1.902 -6.396 1.00 92.38 179 ARG A CA 1
ATOM 1369 C C . ARG A 1 179 ? 11.203 2.596 -5.078 1.00 92.38 179 ARG A C 1
ATOM 1371 O O . ARG A 1 179 ? 10.774 1.934 -4.139 1.00 92.38 179 ARG A O 1
ATOM 1378 N N . PHE A 1 180 ? 11.398 3.909 -5.018 1.00 94.19 180 PHE A N 1
ATOM 1379 C CA . PHE A 1 180 ? 11.103 4.706 -3.836 1.00 94.19 180 PHE A CA 1
ATOM 1380 C C . PHE A 1 180 ? 9.627 4.589 -3.453 1.00 94.19 180 PHE A C 1
ATOM 1382 O O . PHE A 1 180 ? 9.322 4.242 -2.315 1.00 94.19 180 PHE A O 1
ATOM 1389 N N . SER A 1 181 ? 8.719 4.779 -4.413 1.00 94.56 181 SER A N 1
ATOM 1390 C CA . SER A 1 181 ? 7.282 4.613 -4.196 1.00 94.56 181 SER A CA 1
ATOM 1391 C C . SER A 1 181 ? 6.943 3.201 -3.702 1.00 94.56 181 SER A C 1
ATOM 1393 O O . SER A 1 181 ? 6.203 3.046 -2.734 1.00 94.56 181 SER A O 1
ATOM 1395 N N . THR A 1 182 ? 7.541 2.158 -4.285 1.00 93.88 182 THR A N 1
ATOM 1396 C CA . THR A 1 182 ? 7.331 0.763 -3.855 1.00 93.88 182 THR A CA 1
ATOM 1397 C C . THR A 1 182 ? 7.780 0.537 -2.412 1.00 93.88 182 THR A C 1
ATOM 1399 O O . THR A 1 182 ? 7.035 -0.014 -1.604 1.00 93.88 182 THR A O 1
ATOM 1402 N N . VAL A 1 183 ? 8.988 0.992 -2.065 1.00 95.44 183 VAL A N 1
ATOM 1403 C CA . VAL A 1 183 ? 9.539 0.877 -0.707 1.00 95.44 183 VAL A CA 1
ATOM 1404 C C . VAL A 1 183 ? 8.695 1.666 0.288 1.00 95.44 183 VAL A C 1
ATOM 1406 O O . VAL A 1 183 ? 8.405 1.158 1.367 1.00 95.44 183 VAL A O 1
ATOM 1409 N N . TRP A 1 184 ? 8.251 2.870 -0.077 1.00 96.00 184 TRP A N 1
ATOM 1410 C CA . TRP A 1 184 ? 7.365 3.682 0.751 1.00 96.00 184 TRP A CA 1
ATOM 1411 C C . TRP A 1 184 ? 6.041 2.964 1.029 1.00 96.00 184 TRP A C 1
ATOM 1413 O O . TRP A 1 184 ? 5.642 2.836 2.184 1.00 96.00 184 TRP A O 1
ATOM 1423 N N . ASN A 1 185 ? 5.394 2.421 -0.004 1.00 94.56 185 ASN A N 1
ATOM 1424 C CA . ASN A 1 185 ? 4.153 1.659 0.134 1.00 94.56 185 ASN A CA 1
ATOM 1425 C C . ASN A 1 185 ? 4.321 0.427 1.038 1.00 94.56 185 ASN A C 1
ATOM 1427 O O . ASN A 1 185 ? 3.510 0.202 1.941 1.00 94.56 185 ASN A O 1
ATOM 1431 N N . LEU A 1 186 ? 5.405 -0.336 0.851 1.00 95.50 186 LEU A N 1
ATOM 1432 C CA . LEU A 1 186 ? 5.744 -1.475 1.709 1.00 95.50 186 LEU A CA 1
ATOM 1433 C C . LEU A 1 186 ? 6.006 -1.043 3.157 1.00 95.50 186 LEU A C 1
ATOM 1435 O O . LEU A 1 186 ? 5.557 -1.720 4.079 1.00 95.50 186 LEU A O 1
ATOM 1439 N N . ALA A 1 187 ? 6.694 0.081 3.371 1.00 96.75 187 ALA A N 1
ATOM 1440 C CA . ALA A 1 187 ? 6.983 0.607 4.701 1.00 96.75 187 ALA A CA 1
ATOM 1441 C C . ALA A 1 187 ? 5.712 1.078 5.422 1.00 96.75 187 ALA A C 1
ATOM 1443 O O . ALA A 1 187 ? 5.539 0.779 6.603 1.00 96.75 187 ALA A O 1
ATOM 1444 N N . VAL A 1 188 ? 4.800 1.759 4.718 1.00 96.06 188 VAL A N 1
ATOM 1445 C CA . VAL A 1 188 ? 3.503 2.177 5.271 1.00 96.06 188 VAL A CA 1
ATOM 1446 C C . VAL A 1 188 ? 2.671 0.955 5.652 1.00 96.06 188 VAL A C 1
ATOM 1448 O O . VAL A 1 188 ? 2.235 0.856 6.799 1.00 96.06 188 VAL A O 1
ATOM 1451 N N . LEU A 1 189 ? 2.500 -0.010 4.740 1.00 96.44 189 LEU A N 1
ATOM 1452 C CA . LEU A 1 189 ? 1.763 -1.242 5.035 1.00 96.44 189 LEU A CA 1
ATOM 1453 C C . LEU A 1 189 ? 2.413 -2.024 6.186 1.00 96.44 189 LEU A C 1
ATOM 1455 O O . LEU A 1 189 ? 1.728 -2.410 7.130 1.00 96.44 189 LEU A O 1
ATOM 1459 N N . GLY A 1 190 ? 3.728 -2.239 6.130 1.00 97.44 190 GLY A N 1
ATOM 1460 C CA . GLY A 1 190 ? 4.475 -2.973 7.148 1.00 97.44 190 GLY A CA 1
ATOM 1461 C C . GLY A 1 190 ? 4.380 -2.314 8.521 1.00 97.44 190 GLY A C 1
ATOM 1462 O O . GLY A 1 190 ? 4.100 -2.991 9.507 1.00 97.44 190 GLY A O 1
ATOM 1463 N N . GLY A 1 191 ? 4.528 -0.989 8.590 1.00 97.38 191 GLY A N 1
ATOM 1464 C CA . GLY A 1 191 ? 4.379 -0.221 9.825 1.00 97.38 191 GLY A CA 1
ATOM 1465 C C . GLY A 1 191 ? 2.969 -0.314 10.410 1.00 97.38 191 GLY A C 1
ATOM 1466 O O . GLY A 1 191 ? 2.820 -0.538 11.612 1.00 97.38 191 GLY A O 1
ATOM 1467 N N . LEU A 1 192 ? 1.934 -0.206 9.568 1.00 96.00 192 LEU A N 1
ATOM 1468 C CA . LEU A 1 192 ? 0.540 -0.350 9.996 1.00 96.00 192 LEU A CA 1
ATOM 1469 C C . LEU A 1 192 ? 0.223 -1.773 10.465 1.00 96.00 192 LEU A C 1
ATOM 1471 O O . LEU A 1 192 ? -0.431 -1.933 11.497 1.00 96.00 192 LEU A O 1
ATOM 1475 N N . LEU A 1 193 ? 0.707 -2.800 9.760 1.00 97.12 193 LEU A N 1
ATOM 1476 C CA . LEU A 1 193 ? 0.556 -4.195 10.170 1.00 97.12 193 LEU A CA 1
ATOM 1477 C C . LEU A 1 193 ? 1.245 -4.432 11.512 1.00 97.12 193 LEU A C 1
ATOM 1479 O O . LEU A 1 193 ? 0.572 -4.796 12.471 1.00 97.12 193 LEU A O 1
ATOM 1483 N N . ILE A 1 194 ? 2.546 -4.148 11.627 1.00 97.38 194 ILE A N 1
ATOM 1484 C CA . ILE A 1 194 ? 3.299 -4.335 12.877 1.00 97.38 194 ILE A CA 1
ATOM 1485 C C . ILE A 1 194 ? 2.582 -3.629 14.029 1.00 97.38 194 ILE A C 1
ATOM 1487 O O . ILE A 1 194 ? 2.275 -4.252 15.044 1.00 97.38 194 ILE A O 1
ATOM 1491 N N . TRP A 1 195 ? 2.228 -2.355 13.856 1.00 96.31 195 TRP A N 1
ATOM 1492 C CA . TRP A 1 195 ? 1.547 -1.604 14.901 1.00 96.31 195 TRP A CA 1
ATOM 1493 C C . TRP A 1 195 ? 0.156 -2.156 15.240 1.00 96.31 195 TRP A C 1
ATOM 1495 O O . TRP A 1 195 ? -0.256 -2.062 16.391 1.00 96.31 195 TRP A O 1
ATOM 1505 N N . SER A 1 196 ? -0.563 -2.767 14.300 1.00 95.25 196 SER A N 1
ATOM 1506 C CA . SER A 1 196 ? -1.870 -3.391 14.560 1.00 95.25 196 SER A CA 1
ATOM 1507 C C . SER A 1 196 ? -1.781 -4.659 15.408 1.00 95.25 196 SER A C 1
ATOM 1509 O O . SER A 1 196 ? -2.721 -4.966 16.143 1.00 95.25 196 SER A O 1
ATOM 1511 N N . PHE A 1 197 ? -0.661 -5.381 15.335 1.00 96.00 197 PHE A N 1
ATOM 1512 C CA . PHE A 1 197 ? -0.437 -6.603 16.112 1.00 96.00 197 PHE A CA 1
ATOM 1513 C C . PHE A 1 197 ? 0.261 -6.357 17.456 1.00 96.00 197 PHE A C 1
ATOM 1515 O O . PHE A 1 197 ? 0.169 -7.210 18.339 1.00 96.00 197 PHE A O 1
ATOM 1522 N N . LEU A 1 198 ? 0.910 -5.204 17.650 1.00 94.88 198 LEU A N 1
ATOM 1523 C CA . LEU A 1 198 ? 1.520 -4.847 18.933 1.00 94.88 198 LEU A CA 1
ATOM 1524 C C . LEU A 1 198 ? 0.469 -4.629 20.042 1.00 94.88 198 LEU A C 1
ATOM 1526 O O . LEU A 1 198 ? -0.616 -4.115 19.760 1.00 94.88 198 LEU A O 1
ATOM 1530 N N . PRO A 1 199 ? 0.794 -4.943 21.313 1.00 89.75 199 PRO A N 1
ATOM 1531 C CA . PRO A 1 199 ? -0.033 -4.562 22.456 1.00 89.75 199 PRO A CA 1
ATOM 1532 C C . PRO A 1 199 ? -0.179 -3.040 22.553 1.00 89.75 199 PRO A C 1
ATOM 1534 O O . PRO A 1 199 ? 0.803 -2.308 22.403 1.00 89.75 199 PRO A O 1
ATOM 1537 N N . ASN A 1 200 ? -1.391 -2.550 22.828 1.00 88.31 200 ASN A N 1
ATOM 1538 C CA . ASN A 1 200 ? -1.721 -1.118 22.755 1.00 88.31 200 ASN A CA 1
ATOM 1539 C C . ASN A 1 200 ? -1.430 -0.533 21.361 1.00 88.31 200 ASN A C 1
ATOM 1541 O O . ASN A 1 200 ? -0.995 0.622 21.212 1.00 88.31 200 ASN A O 1
ATOM 1545 N N . GLY A 1 201 ? -1.627 -1.378 20.351 1.00 91.38 201 GLY A N 1
ATOM 1546 C CA . GLY A 1 201 ? -1.409 -1.112 18.943 1.00 91.38 201 GLY A CA 1
ATOM 1547 C C . GLY A 1 201 ? -2.474 -0.224 18.309 1.00 91.38 201 GLY A C 1
ATOM 1548 O O . GLY A 1 201 ? -3.309 0.361 19.000 1.00 91.38 201 GLY A O 1
ATOM 1549 N N . LEU A 1 202 ? -2.453 -0.126 16.979 1.00 92.25 202 LEU A N 1
ATOM 1550 C CA . LEU A 1 202 ? -3.430 0.654 16.210 1.00 92.25 202 LEU A CA 1
ATOM 1551 C C . LEU A 1 202 ? -4.868 0.236 16.555 1.00 92.25 202 LEU A C 1
ATOM 1553 O O . LEU A 1 202 ? -5.678 1.069 16.955 1.00 92.25 202 LEU A O 1
ATOM 1557 N N . LEU A 1 203 ? -5.162 -1.062 16.449 1.00 91.38 203 LEU A N 1
ATOM 1558 C CA . LEU A 1 203 ? -6.508 -1.603 16.650 1.00 91.38 203 LEU A CA 1
ATOM 1559 C C . LEU A 1 203 ? -6.959 -1.522 18.110 1.00 91.38 203 LEU A C 1
ATOM 1561 O O . LEU A 1 203 ? -8.098 -1.147 18.374 1.00 91.38 203 LEU A O 1
ATOM 1565 N N . ASP A 1 204 ? -6.071 -1.812 19.061 1.00 89.00 204 ASP A N 1
ATOM 1566 C CA . ASP A 1 204 ? -6.391 -1.726 20.490 1.00 89.00 204 ASP A CA 1
ATOM 1567 C C . ASP A 1 204 ? -6.749 -0.275 20.872 1.00 89.00 204 ASP A C 1
ATOM 1569 O O . ASP A 1 204 ? -7.744 -0.028 21.550 1.00 89.00 204 ASP A O 1
ATOM 1573 N N . ARG A 1 205 ? -5.990 0.711 20.367 1.00 88.19 205 ARG A N 1
ATOM 1574 C CA . ARG A 1 205 ? -6.245 2.143 20.614 1.00 88.19 205 ARG A CA 1
ATOM 1575 C C . ARG A 1 205 ? -7.533 2.635 19.975 1.00 88.19 205 ARG A C 1
ATOM 1577 O O . ARG A 1 205 ? -8.224 3.451 20.573 1.00 88.19 205 ARG A O 1
ATOM 1584 N N . LEU A 1 206 ? -7.858 2.150 18.779 1.00 87.56 206 LEU A N 1
ATOM 1585 C CA . LEU A 1 206 ? -9.139 2.431 18.127 1.00 87.56 206 LEU A CA 1
ATOM 1586 C C . LEU A 1 206 ? -10.322 1.871 18.935 1.00 87.56 206 LEU A C 1
ATOM 1588 O O . LEU A 1 206 ? -11.401 2.454 18.913 1.00 87.56 206 LEU A O 1
ATOM 1592 N N . GLY A 1 207 ? -10.108 0.787 19.687 1.00 84.38 207 GLY A N 1
ATOM 1593 C CA . GLY A 1 207 ? -11.088 0.229 20.622 1.00 84.38 207 GLY A CA 1
ATOM 1594 C C . GLY A 1 207 ? -11.294 1.063 21.891 1.00 84.38 207 GLY A C 1
ATOM 1595 O O . GLY A 1 207 ? -12.337 0.972 22.522 1.00 84.38 207 GLY A O 1
ATOM 1596 N N . GLN A 1 208 ? -10.330 1.910 22.257 1.00 81.00 208 GLN A N 1
ATOM 1597 C CA . GLN A 1 208 ? -10.373 2.745 23.468 1.00 81.00 208 GLN A CA 1
ATOM 1598 C C . GLN A 1 208 ? -11.004 4.126 23.240 1.00 81.00 208 GLN A C 1
ATOM 1600 O O . GLN A 1 208 ? -11.037 4.948 24.154 1.00 81.00 208 GLN A O 1
ATOM 1605 N N . VAL A 1 209 ? -11.462 4.422 22.023 1.00 71.75 209 VAL A N 1
ATOM 1606 C CA . VAL A 1 209 ? -12.111 5.695 21.694 1.00 71.75 209 VAL A CA 1
ATOM 1607 C C . VAL A 1 209 ? -13.470 5.721 22.389 1.00 71.75 209 VAL A C 1
ATOM 1609 O O . VAL A 1 209 ? -14.427 5.150 21.880 1.00 71.75 209 VAL A O 1
ATOM 1612 N N . GLU A 1 210 ? -13.532 6.303 23.589 1.00 60.75 210 GLU A N 1
ATOM 1613 C CA . GLU A 1 210 ? -14.777 6.501 24.335 1.00 60.75 210 GLU A CA 1
ATOM 1614 C C . GLU A 1 210 ? -15.818 7.212 23.468 1.00 60.75 210 GLU A C 1
ATOM 1616 O O . GLU A 1 210 ? -15.517 8.246 22.860 1.00 60.75 210 GLU A O 1
ATOM 1621 N N . ASP A 1 211 ? -17.058 6.719 23.511 1.00 56.91 211 ASP A N 1
ATOM 1622 C CA . ASP A 1 211 ? -18.241 7.527 23.229 1.00 56.91 211 ASP A CA 1
ATOM 1623 C C . ASP A 1 211 ? -18.323 8.590 24.325 1.00 56.91 211 ASP A C 1
ATOM 1625 O O . ASP A 1 211 ? -19.095 8.477 25.278 1.00 56.91 211 ASP A O 1
ATOM 1629 N N . ARG A 1 212 ? -17.461 9.612 24.270 1.00 52.72 212 ARG A N 1
ATOM 1630 C CA . ARG A 1 212 ? -17.669 10.775 25.122 1.00 52.72 212 ARG A CA 1
ATOM 1631 C C . ARG A 1 212 ? -19.020 11.338 24.703 1.00 52.72 212 ARG A C 1
ATOM 1633 O O . ARG A 1 212 ? -19.139 11.718 23.533 1.00 52.72 212 ARG A O 1
ATOM 1640 N N . PRO A 1 213 ? -20.021 11.388 25.604 1.00 50.34 213 PRO A N 1
ATOM 1641 C CA . PRO A 1 213 ? -21.273 12.043 25.282 1.00 50.34 213 PRO A CA 1
ATOM 1642 C C . PRO A 1 213 ? -20.903 13.431 24.785 1.00 50.34 213 PRO A C 1
ATOM 1644 O O . PRO A 1 213 ? -20.049 14.089 25.390 1.00 50.34 213 PRO A O 1
ATOM 1647 N N . ALA A 1 214 ? -21.454 13.814 23.632 1.00 52.22 214 ALA A N 1
ATOM 1648 C CA . ALA A 1 214 ? -21.301 15.155 23.104 1.00 52.22 214 ALA A CA 1
ATOM 1649 C C . ALA A 1 214 ? -21.656 16.1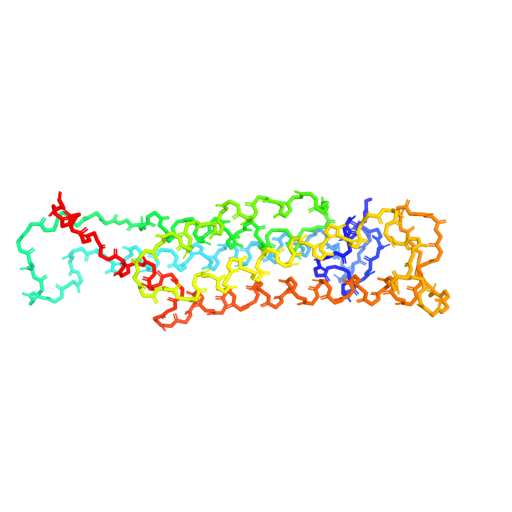02 24.249 1.00 52.22 214 ALA A C 1
ATOM 1651 O O . ALA A 1 214 ? -22.819 16.192 24.636 1.00 52.22 214 ALA A O 1
ATOM 1652 N N . ALA A 1 215 ? -20.638 16.691 24.883 1.00 48.84 215 ALA A N 1
ATOM 1653 C CA . ALA A 1 215 ? -20.860 17.640 25.951 1.00 48.84 215 ALA A CA 1
ATOM 1654 C C . ALA A 1 215 ? -21.708 18.732 25.312 1.00 48.84 215 ALA A C 1
ATOM 1656 O O . ALA A 1 215 ? -21.262 19.340 24.338 1.00 48.84 215 ALA A O 1
ATOM 1657 N N . ALA A 1 216 ? -22.950 18.850 25.786 1.00 50.91 216 ALA A N 1
ATOM 1658 C CA . ALA A 1 216 ? -23.910 19.828 25.319 1.00 50.91 216 ALA A CA 1
ATOM 1659 C C . ALA A 1 216 ? -23.209 21.191 25.294 1.00 50.91 216 ALA A C 1
ATOM 1661 O O . ALA A 1 216 ? -22.790 21.687 26.342 1.00 50.91 216 ALA A O 1
ATOM 1662 N N . GLN A 1 217 ? -22.978 21.703 24.086 1.00 45.47 217 GLN A N 1
ATOM 1663 C CA . GLN A 1 217 ? -22.579 23.086 23.856 1.00 45.47 217 GLN A CA 1
ATOM 1664 C C . GLN A 1 217 ? -23.841 23.919 23.703 1.00 45.47 217 GLN A C 1
ATOM 1666 O O . GLN A 1 217 ? -24.781 23.417 23.042 1.00 45.47 217 GLN A O 1
#

Solvent-accessible surface area (backbone atoms only — not comparable to full-atom values): 11942 Å² total; per-residue (Å²): 108,40,26,25,61,50,48,51,30,57,36,29,77,76,62,32,81,35,58,22,80,48,58,72,59,78,89,39,21,48,54,58,50,24,52,53,54,44,49,53,53,50,52,51,52,52,50,53,50,51,52,52,42,61,62,56,36,86,84,69,58,67,93,84,72,81,64,91,83,71,79,78,72,68,55,78,44,68,64,32,50,37,50,48,53,30,50,52,53,52,50,46,52,36,44,45,28,82,39,53,64,75,65,54,60,65,44,53,74,37,35,46,58,47,50,69,44,72,53,89,44,46,73,55,16,47,50,50,38,50,52,54,48,49,36,48,48,41,45,51,56,64,66,34,72,73,54,51,72,30,83,67,21,54,39,68,56,76,42,103,47,68,32,87,89,74,75,40,60,28,26,44,28,39,53,47,50,34,50,51,31,21,51,48,39,51,49,53,52,50,51,51,51,54,36,44,73,39,87,84,15,57,44,54,39,45,64,63,48,69,85,67,71,79,72,84,123

Radius of gyration: 21.02 Å; Cα contacts (8 Å, |Δi|>4): 270; chains: 1; bounding box: 46×48×64 Å

pLDDT: mean 84.93, std 14.1, range [37.97, 97.94]